Protein AF-A0AAV2BIF8-F1 (afdb_monomer_lite)

Sequence (355 aa):
MIRKLSYIFVFFLWTLSLVSGLTREIVTNMPCFTYQFRCNTGKCVKLNYRCDGDKDCGRSDVSDEEYCGRALYTLNRFERFQLVRNKAAAWIIGQTKLKSELRSWGYNPVRVAVALYTHNETYFYHGNSTGDTISSELQIHILSKLAHQPVYEIDVTELASFVNALSAVCIEPRQFYGVDLVAALRTRVDAKQEVHPLPLIALCNSKVPITPTDVQKLIEIFNSNSRALWTARKIEEAWIGEKRQVQYSLWLGTSKYLKTTINLNAPVNEKFYSIMKVAAQVDERFRFDVSMRDGKPYVYSISRVEDDPETGNLWYLYKLKDATTTELINLSPIDYMPANGDHLIYWFREVPSYI

Radius of gyration: 30.98 Å; chains: 1; bounding box: 95×59×94 Å

Secondary structure (DSSP, 8-state):
--S-SSSHHHHTTTSSSSSS---------PPPPTTEEE-TTS-EEEGGGSSSSS-TT-TT--TTTTTTTSTTTSS-HHHHHHHHHHHHHHHHHHHHHSS-SS----S-HHHHHHHHHHH-GGGGSTT-HHHHHHHHHHHHHHHHHHHHS-GGGS-HHHHHHHHHHHHHTT--GGGBTTB-HHHHHHHHHHH-SS--HHHHHHHHHTTPPPPHHHHHHHHHHHHHHSHHHHHHHHHHHH--S-EEEEEEEEEETTTT-EEEEEEEEEETT--HHHHHHHHHHH-GGG-EEEEEETTEEEEEEETTEE-BTTTTEEEEEEEESSSS-EEE--S-TTT--PPTT-EEEEEEEE--S--

Foldseek 3Di:
DDDPDDPPVVVVVVVVVVPPDPPPPPLPLDDEPPQWDQWPVRDTHGLVQACPPDQPVDPVTNPSNPPSPDVLPVDDPVRNVLVVLVVVLVVQLVVQVPDPDDSDSPDCLLVNLLSVLVSPLCCLDPPNPNLVRSLVNLLVVVVVVCVVDPLLVDDLLRLLSSLSSCVSNVHQCCPSVNHGSLVSNVVVLVVDQADDCSSVVSNVSNVHDQDPSNVVNVVVVCCVLCVLQVVLVVVLVVQPDQWFKEKEWEAEEPVSPDIDIDIGTHHQPDFQVVVLSSVCSNDVQSDFDFDADPNATDTQDGSNDGNDVVQQWGWWKWKDPDPPDIDTDPDGSRPHGDDHPIYMYTYTYHDDPPD

pLDDT: mean 80.44, std 15.31, range [39.5, 97.44]

Organism: NCBI:txid280406

InterPro domains:
  IPR002172 Low-density lipoprotein (LDL) receptor class A repeat [PF00057] (32-68)
  IPR002172 Low-density lipoprotein (LDL) receptor class A repeat [PS50068] (31-69)
  IPR002172 Low-density lipoprotein (LDL) receptor class A repeat [SM00192] (31-70)
  IPR002172 Low-density lipoprotein (LDL) receptor class A repeat [cd00112] (32-68)
  IPR036055 LDL receptor-like superfamily [G3DSA:4.10.400.10] (28-72)
  IPR036055 LDL receptor-like superfamily [SSF57424] (28-68)
  IPR051588 Eukaryotic Cobalamin Transport [PTHR10559] (243-350)

Structure (mmCIF, N/CA/C/O backbone):
data_AF-A0AAV2BIF8-F1
#
_entry.id   AF-A0AAV2BIF8-F1
#
loop_
_atom_site.group_PDB
_atom_site.id
_atom_site.type_symbol
_atom_site.label_atom_id
_atom_site.label_alt_id
_atom_site.label_comp_id
_atom_site.label_asym_id
_atom_site.label_entity_id
_atom_site.label_seq_id
_atom_site.pdbx_PDB_ins_code
_atom_site.Cartn_x
_atom_site.Cartn_y
_atom_site.Cartn_z
_atom_site.occupancy
_atom_site.B_iso_or_equiv
_atom_site.auth_seq_id
_atom_site.auth_comp_id
_atom_site.auth_asym_id
_atom_site.auth_atom_id
_atom_site.pdbx_PDB_model_num
ATOM 1 N N . MET A 1 1 ? 58.491 5.575 69.810 1.00 45.38 1 MET A N 1
ATOM 2 C CA . MET A 1 1 ? 58.598 5.248 68.366 1.00 45.38 1 MET A CA 1
ATOM 3 C C . MET A 1 1 ? 58.053 3.835 68.199 1.00 45.38 1 MET A C 1
ATOM 5 O O . MET A 1 1 ? 58.556 2.980 68.894 1.00 45.38 1 MET A O 1
ATOM 9 N N . ILE A 1 2 ? 57.006 3.465 67.461 1.00 44.97 2 ILE A N 1
ATOM 10 C CA . ILE A 1 2 ? 56.201 4.046 66.381 1.00 44.97 2 ILE A CA 1
ATOM 11 C C . ILE A 1 2 ? 54.759 3.572 66.655 1.00 44.97 2 ILE A C 1
ATOM 13 O O . ILE A 1 2 ? 54.457 2.393 66.530 1.00 44.97 2 ILE A O 1
ATOM 17 N N . ARG A 1 3 ? 53.871 4.464 67.103 1.00 45.81 3 ARG A N 1
ATOM 18 C CA . ARG A 1 3 ? 52.428 4.185 67.271 1.00 45.81 3 ARG A CA 1
ATOM 19 C C . ARG A 1 3 ? 51.619 5.481 67.123 1.00 45.81 3 ARG A C 1
ATOM 21 O O . ARG A 1 3 ? 50.799 5.805 67.964 1.00 45.81 3 ARG A O 1
ATOM 28 N N . LYS A 1 4 ? 51.913 6.276 66.086 1.00 48.84 4 LYS A N 1
ATOM 29 C CA . LYS A 1 4 ? 51.167 7.499 65.708 1.00 48.84 4 LYS A CA 1
ATOM 30 C C . LYS A 1 4 ? 51.377 7.845 64.224 1.00 48.84 4 LYS A C 1
ATOM 32 O O . LYS A 1 4 ? 51.879 8.913 63.910 1.00 48.84 4 LYS A O 1
ATOM 37 N N . LEU A 1 5 ? 51.058 6.928 63.306 1.00 50.56 5 LEU A N 1
ATOM 38 C CA . LEU A 1 5 ? 51.244 7.168 61.860 1.00 50.56 5 LEU A CA 1
ATOM 39 C C . LEU A 1 5 ? 50.158 6.542 60.968 1.00 50.56 5 LEU A C 1
ATOM 41 O O . LEU A 1 5 ? 50.411 6.234 59.815 1.00 50.56 5 LEU A O 1
ATOM 45 N N . SER A 1 6 ? 48.936 6.362 61.484 1.00 57.03 6 SER A N 1
ATOM 46 C CA . SER A 1 6 ? 47.843 5.756 60.696 1.00 57.03 6 SER A CA 1
ATOM 47 C C . SER A 1 6 ? 46.524 6.543 60.690 1.00 57.03 6 SER A C 1
ATOM 49 O O . SER A 1 6 ? 45.669 6.272 59.861 1.00 57.03 6 SER A O 1
ATOM 51 N N . TYR A 1 7 ? 46.374 7.589 61.512 1.00 52.22 7 TYR A N 1
ATOM 52 C CA . TYR A 1 7 ? 45.121 8.365 61.565 1.00 52.22 7 TYR A CA 1
ATOM 53 C C . TYR A 1 7 ? 45.167 9.733 60.865 1.00 52.22 7 TYR A C 1
ATOM 55 O O . TYR A 1 7 ? 44.120 10.306 60.593 1.00 52.22 7 TYR A O 1
ATOM 63 N N . ILE A 1 8 ? 46.351 10.246 60.507 1.00 53.72 8 ILE A N 1
ATOM 64 C CA . ILE A 1 8 ? 46.485 11.553 59.828 1.00 53.72 8 ILE A CA 1
ATOM 65 C C . ILE A 1 8 ? 46.372 11.415 58.297 1.00 53.72 8 ILE A C 1
ATOM 67 O O . ILE A 1 8 ? 45.939 12.345 57.625 1.00 53.72 8 ILE A O 1
ATOM 71 N N . PHE A 1 9 ? 46.663 10.236 57.737 1.00 49.62 9 PHE A N 1
ATOM 72 C CA . PHE A 1 9 ? 46.605 10.006 56.286 1.00 49.62 9 PHE A CA 1
ATOM 73 C C . PHE A 1 9 ? 45.189 9.691 55.768 1.00 49.62 9 PHE A C 1
ATOM 75 O O . PHE A 1 9 ? 44.880 9.957 54.612 1.00 49.62 9 PHE A O 1
ATOM 82 N N . VAL A 1 10 ? 44.296 9.189 56.630 1.00 54.69 10 VAL A N 1
ATOM 83 C CA . VAL A 1 10 ? 42.895 8.899 56.264 1.00 54.69 10 VAL A CA 1
ATOM 84 C C . VAL A 1 10 ? 42.019 10.159 56.334 1.00 54.69 10 VAL A C 1
ATOM 86 O O . VAL A 1 10 ? 41.075 10.296 55.564 1.00 54.69 10 VAL A O 1
ATOM 89 N N . PHE A 1 11 ? 42.368 11.136 57.178 1.00 51.47 11 PHE A N 1
ATOM 90 C CA . PHE A 1 11 ? 41.612 12.391 57.292 1.00 51.47 11 PHE A CA 1
ATOM 91 C C . PHE A 1 11 ? 41.918 13.400 56.169 1.00 51.47 11 PHE A C 1
ATOM 93 O O . PHE A 1 11 ? 41.067 14.220 55.837 1.00 51.47 11 PHE A O 1
ATOM 100 N N . PHE A 1 12 ? 43.096 13.319 55.539 1.00 48.25 12 PHE A N 1
ATOM 101 C CA . PHE A 1 12 ? 43.489 14.213 54.437 1.00 48.25 12 PHE A CA 1
ATOM 102 C C . PHE A 1 12 ? 42.937 13.793 53.062 1.00 48.25 12 PHE A C 1
ATOM 104 O O . PHE A 1 12 ? 42.906 14.603 52.140 1.00 48.25 12 PHE A O 1
ATOM 111 N N . LEU A 1 13 ? 42.456 12.552 52.925 1.00 50.84 13 LEU A N 1
ATOM 112 C CA . LEU A 1 13 ? 41.814 12.047 51.701 1.00 50.84 13 LEU A CA 1
ATOM 113 C C . LEU A 1 13 ? 40.279 12.136 51.731 1.00 50.84 13 LEU A C 1
ATOM 115 O O . LEU A 1 13 ? 39.643 11.927 50.704 1.00 50.84 13 LEU A O 1
ATOM 119 N N . TRP A 1 14 ? 39.678 12.502 52.869 1.00 46.56 14 TRP A N 1
ATOM 120 C CA . TRP A 1 14 ? 38.232 12.748 52.985 1.00 46.56 14 TRP A CA 1
ATOM 121 C C . TRP A 1 14 ? 37.844 14.235 52.948 1.00 46.56 14 TRP A C 1
ATOM 123 O O . TRP A 1 14 ? 36.673 14.556 52.772 1.00 46.56 14 TRP A O 1
ATOM 133 N N . THR A 1 15 ? 38.803 15.161 53.043 1.00 51.97 15 THR A N 1
ATOM 134 C CA . THR A 1 15 ? 38.544 16.612 52.952 1.00 51.97 15 THR A CA 1
ATOM 135 C C . THR A 1 15 ? 38.894 17.221 51.589 1.00 51.97 15 THR A C 1
ATOM 137 O O . THR A 1 15 ? 38.521 18.361 51.325 1.00 51.97 15 THR A O 1
ATOM 140 N N . LEU A 1 16 ? 39.523 16.459 50.681 1.00 50.44 16 LEU A N 1
ATOM 141 C CA . LEU A 1 16 ? 39.923 16.907 49.335 1.00 50.44 16 LEU A CA 1
ATOM 142 C C . LEU A 1 16 ? 39.070 16.334 48.181 1.00 50.44 16 LEU A C 1
ATOM 144 O O . LEU A 1 16 ? 39.505 16.301 47.035 1.00 50.44 16 LEU A O 1
ATOM 148 N N . SER A 1 17 ? 37.839 15.895 48.455 1.00 46.94 17 SER A N 1
ATOM 149 C CA . SER A 1 17 ? 36.802 15.672 47.421 1.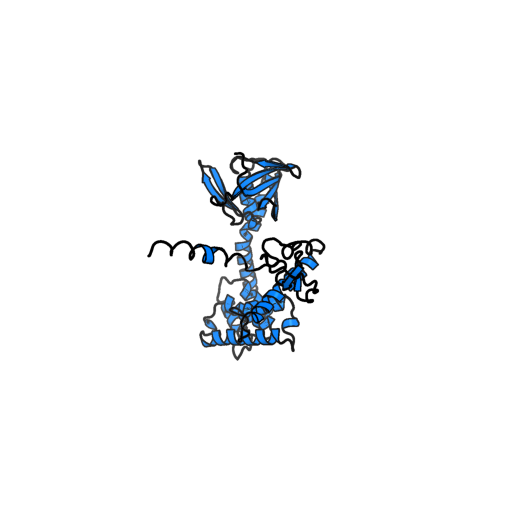00 46.94 17 SER A CA 1
ATOM 150 C C . SER A 1 17 ? 35.498 16.430 47.702 1.00 46.94 17 SER A C 1
ATOM 152 O O . SER A 1 17 ? 34.491 16.201 47.045 1.00 46.94 17 SER A O 1
ATOM 154 N N . LEU A 1 18 ? 35.528 17.382 48.642 1.00 48.84 18 LEU A N 1
ATOM 155 C CA . LEU A 1 18 ? 34.413 18.289 48.951 1.00 48.84 18 LEU A CA 1
ATOM 156 C C . LEU A 1 18 ? 34.582 19.693 48.342 1.00 48.84 18 LEU A C 1
ATOM 158 O O . LEU A 1 18 ? 33.801 20.594 48.632 1.00 48.84 18 LEU A O 1
ATOM 162 N N . VAL A 1 19 ? 35.565 19.879 47.454 1.00 54.47 19 VAL A N 1
ATOM 163 C CA . VAL A 1 19 ? 35.728 21.105 46.659 1.00 54.47 19 VAL A CA 1
ATOM 164 C C . VAL A 1 19 ? 35.966 20.737 45.195 1.00 54.47 19 VAL A C 1
ATOM 166 O O . VAL A 1 19 ? 37.031 20.957 44.630 1.00 54.47 19 VAL A O 1
ATOM 169 N N . SER A 1 20 ? 34.956 20.156 44.561 1.00 48.16 20 SER A N 1
ATOM 170 C CA . SER A 1 20 ? 34.868 20.109 43.105 1.00 48.16 20 SER A CA 1
ATOM 171 C C . SER A 1 20 ? 33.441 20.437 42.683 1.00 48.16 20 SER A C 1
ATOM 173 O O . SER A 1 20 ? 32.520 19.641 42.816 1.00 48.16 20 SER A O 1
ATOM 175 N N . GLY A 1 21 ? 33.274 21.648 42.152 1.00 41.06 21 GLY A N 1
ATOM 176 C CA . GLY A 1 21 ? 32.168 21.934 41.245 1.00 41.06 21 GLY A CA 1
ATOM 177 C C . GLY A 1 21 ? 30.982 22.702 41.818 1.00 41.06 21 GLY A C 1
ATOM 178 O O . GLY A 1 21 ? 29.846 22.358 41.518 1.00 41.06 21 GLY A O 1
ATOM 179 N N . LEU A 1 22 ? 31.211 23.833 42.493 1.00 39.50 22 LEU A N 1
ATOM 180 C CA . LEU A 1 22 ? 30.297 24.975 42.340 1.00 39.50 22 LEU A CA 1
ATOM 181 C C . LEU A 1 22 ? 30.468 25.526 40.913 1.00 39.50 22 LEU A C 1
ATOM 183 O O . LEU A 1 22 ? 31.038 26.592 40.697 1.00 39.50 22 LEU A O 1
ATOM 187 N N . THR A 1 23 ? 29.993 24.783 39.912 1.00 40.41 23 THR A N 1
ATOM 188 C CA . THR A 1 23 ? 29.606 25.418 38.654 1.00 40.41 23 THR A CA 1
ATOM 189 C C . THR A 1 23 ? 28.225 26.000 38.912 1.00 40.41 23 THR A C 1
ATOM 191 O O . THR A 1 23 ? 27.204 25.329 38.819 1.00 40.41 23 THR A O 1
ATOM 194 N N . ARG A 1 24 ? 28.190 27.270 39.331 1.00 41.03 24 ARG A N 1
ATOM 195 C CA . ARG A 1 24 ? 27.018 28.089 39.026 1.00 41.03 24 ARG A CA 1
ATOM 196 C C . ARG A 1 24 ? 26.888 28.030 37.510 1.00 41.03 24 ARG A C 1
ATOM 198 O O . ARG A 1 24 ? 27.781 28.520 36.819 1.00 41.03 24 ARG A O 1
ATOM 205 N N . GLU A 1 25 ? 25.823 27.414 37.010 1.00 44.91 25 GLU A N 1
ATOM 206 C CA . GLU A 1 25 ? 25.365 27.666 35.652 1.00 44.91 25 GLU A CA 1
ATOM 207 C C . GLU A 1 25 ? 25.216 29.180 35.529 1.00 44.91 25 GLU A C 1
ATOM 209 O O . GLU A 1 25 ? 24.324 29.803 36.109 1.00 44.91 25 GLU A O 1
ATOM 214 N N . ILE A 1 26 ? 26.161 29.801 34.828 1.00 47.34 26 ILE A N 1
ATOM 215 C CA . ILE A 1 26 ? 25.929 31.119 34.273 1.00 47.34 26 ILE A CA 1
ATOM 216 C C . ILE A 1 26 ? 24.813 30.870 33.266 1.00 47.34 26 ILE A C 1
ATOM 218 O O . ILE A 1 26 ? 25.068 30.348 32.184 1.00 47.34 26 ILE A O 1
ATOM 222 N N . VAL A 1 27 ? 23.574 31.190 33.646 1.00 50.34 27 VAL A N 1
ATOM 223 C CA . VAL A 1 27 ? 22.469 31.324 32.700 1.00 50.34 27 VAL A CA 1
ATOM 224 C C . VAL A 1 27 ? 22.839 32.508 31.818 1.00 50.34 27 VAL A C 1
ATOM 226 O O . VAL A 1 27 ? 22.499 33.661 32.085 1.00 50.34 27 VAL A O 1
ATOM 229 N N . THR A 1 28 ? 23.638 32.237 30.791 1.00 45.66 28 THR A N 1
ATOM 230 C CA . THR A 1 28 ? 23.845 33.162 29.698 1.00 45.66 28 THR A CA 1
ATOM 231 C C . THR A 1 28 ? 22.499 33.245 29.006 1.00 45.66 28 THR A C 1
ATOM 233 O O . THR A 1 28 ? 22.042 32.319 28.341 1.00 45.66 28 THR A O 1
ATOM 236 N N . ASN A 1 29 ? 21.812 34.364 29.206 1.00 52.75 29 ASN A N 1
ATOM 237 C CA . ASN A 1 29 ? 20.601 34.693 28.472 1.00 52.75 29 ASN A CA 1
ATOM 238 C C . ASN A 1 29 ? 20.983 35.082 27.030 1.00 52.75 29 ASN A C 1
ATOM 240 O O . ASN A 1 29 ? 20.717 36.191 26.576 1.00 52.75 29 ASN A O 1
ATOM 244 N N . MET A 1 30 ? 21.706 34.193 26.345 1.00 56.53 30 MET A N 1
ATOM 245 C CA . MET A 1 30 ? 22.038 34.323 24.940 1.00 56.53 30 MET A CA 1
ATOM 246 C C . MET A 1 30 ? 20.838 33.780 24.160 1.00 56.53 30 MET A C 1
ATOM 248 O O . MET A 1 30 ? 20.427 32.641 24.400 1.00 56.53 30 MET A O 1
ATOM 252 N N . PRO A 1 31 ? 20.217 34.580 23.281 1.00 71.56 31 PRO A N 1
ATOM 253 C CA . PRO A 1 31 ? 19.118 34.087 22.467 1.00 71.56 31 PRO A CA 1
ATOM 254 C C . PRO A 1 31 ? 19.620 32.916 21.614 1.00 71.56 31 PRO A C 1
ATOM 256 O O . PRO A 1 31 ? 20.688 33.006 21.007 1.00 71.56 31 PRO A O 1
ATOM 259 N N . CYS A 1 32 ? 18.870 31.811 21.595 1.00 81.94 32 CYS A N 1
ATOM 260 C CA . CYS A 1 32 ? 19.201 30.665 20.751 1.00 81.94 32 CYS A CA 1
ATOM 261 C C . CYS A 1 32 ? 19.290 31.097 19.282 1.00 81.94 32 CYS A C 1
ATOM 263 O O . CYS A 1 32 ? 18.580 32.007 18.843 1.00 81.94 32 CYS A O 1
ATOM 265 N N . PHE A 1 33 ? 20.147 30.431 18.506 1.00 77.62 33 PHE A N 1
ATOM 266 C CA . PHE A 1 33 ? 20.214 30.676 17.068 1.00 77.62 33 PHE A CA 1
ATOM 267 C C . PHE A 1 33 ? 18.891 30.297 16.384 1.00 77.62 33 PHE A C 1
ATOM 269 O O . PHE A 1 33 ? 18.135 29.467 16.880 1.00 77.62 33 PHE A O 1
ATOM 276 N N . THR A 1 34 ? 18.624 30.856 15.202 1.00 73.31 34 THR A N 1
ATOM 277 C CA . THR A 1 34 ? 17.370 30.640 14.449 1.00 73.31 34 THR A CA 1
ATOM 278 C C . THR A 1 34 ? 17.076 29.173 14.104 1.00 73.31 34 THR A C 1
ATOM 280 O O . THR A 1 34 ? 15.932 28.823 13.834 1.00 73.31 34 THR A O 1
ATOM 283 N N . TYR A 1 35 ? 18.092 28.308 14.126 1.00 76.44 35 TYR A N 1
ATOM 284 C CA . TYR A 1 35 ? 18.003 26.864 13.877 1.00 76.44 35 TYR A CA 1
ATOM 285 C C . TYR A 1 35 ? 18.018 26.017 15.166 1.00 76.44 35 TYR A C 1
ATOM 287 O O . TYR A 1 35 ? 18.242 24.803 15.121 1.00 76.44 35 TYR A O 1
ATOM 295 N N . GLN A 1 36 ? 17.803 26.643 16.322 1.00 81.75 36 GLN A N 1
ATOM 296 C CA . GLN A 1 36 ? 17.770 26.000 17.631 1.00 81.75 36 GLN A CA 1
ATOM 297 C C . GLN A 1 36 ? 16.447 26.290 18.346 1.00 81.75 36 GLN A C 1
ATOM 299 O O . GLN A 1 36 ? 15.863 27.361 18.200 1.00 81.75 36 GLN A O 1
ATOM 304 N N . PHE A 1 37 ? 15.977 25.324 19.129 1.00 82.31 37 PHE A N 1
ATOM 305 C CA . PHE A 1 37 ? 14.826 25.471 20.011 1.00 82.31 37 PHE A CA 1
ATOM 306 C C . PHE A 1 37 ? 15.301 25.790 21.430 1.00 82.31 37 PHE A C 1
ATOM 308 O O . PHE A 1 37 ? 16.259 25.186 21.912 1.00 82.31 37 PHE A O 1
ATOM 315 N N . ARG A 1 38 ? 14.641 26.747 22.091 1.00 87.12 38 ARG A N 1
ATOM 316 C CA . ARG A 1 38 ? 14.943 27.139 23.472 1.00 87.12 38 ARG A CA 1
ATOM 317 C C . ARG A 1 38 ? 14.033 26.386 24.432 1.00 87.12 38 ARG A C 1
ATOM 319 O O . ARG A 1 38 ? 12.835 26.648 24.458 1.00 87.12 38 ARG A O 1
ATOM 326 N N . CYS A 1 39 ? 14.626 25.519 25.238 1.00 87.06 39 CYS A N 1
ATOM 327 C CA . CYS A 1 39 ? 13.963 24.820 26.326 1.00 87.06 39 CYS A CA 1
ATOM 328 C C . CYS A 1 39 ? 13.504 25.799 27.422 1.00 87.06 39 CYS A C 1
ATOM 330 O O . CYS A 1 39 ? 14.040 26.908 27.548 1.00 87.06 39 CYS A O 1
ATOM 332 N N . ASN A 1 40 ? 12.559 25.383 28.265 1.00 85.38 40 ASN A N 1
ATOM 333 C CA . ASN A 1 40 ? 12.077 26.183 29.399 1.00 85.38 40 ASN A CA 1
ATOM 334 C C . ASN A 1 40 ? 13.182 26.465 30.431 1.00 85.38 40 ASN A C 1
ATOM 336 O O . ASN A 1 40 ? 13.225 27.539 31.029 1.00 85.38 40 ASN A O 1
ATOM 340 N N . THR A 1 41 ? 14.119 25.531 30.575 1.00 81.81 41 THR A N 1
ATOM 341 C CA . THR A 1 41 ? 15.366 25.669 31.347 1.00 81.81 41 THR A CA 1
ATOM 342 C C . THR A 1 41 ? 16.347 26.687 30.758 1.00 81.81 41 THR A C 1
ATOM 344 O O . THR A 1 41 ? 17.313 27.062 31.414 1.00 81.81 41 THR A O 1
ATOM 347 N N . GLY A 1 42 ? 16.119 27.160 29.528 1.00 81.94 42 GLY A N 1
ATOM 348 C CA . GLY A 1 42 ? 17.002 28.082 28.814 1.00 81.94 42 GLY A CA 1
ATOM 349 C C . GLY A 1 42 ? 18.076 27.397 27.965 1.00 81.94 42 GLY A C 1
ATOM 350 O O . GLY A 1 42 ? 18.771 28.087 27.220 1.00 81.94 42 GLY A O 1
ATOM 351 N N . LYS A 1 43 ? 18.185 26.061 28.015 1.00 85.31 43 LYS A N 1
ATOM 352 C CA . LYS A 1 43 ? 19.058 25.267 27.137 1.00 85.31 43 LYS A CA 1
ATOM 353 C C . LYS A 1 43 ? 18.611 25.397 25.674 1.00 85.31 43 LYS A C 1
ATOM 355 O O . LYS A 1 43 ? 17.420 25.355 25.386 1.00 85.31 43 LYS A O 1
ATOM 360 N N . CYS A 1 44 ? 19.554 25.525 24.741 1.00 87.00 44 CYS A N 1
ATOM 361 C CA . CYS A 1 44 ? 19.262 25.497 23.305 1.00 87.00 44 CYS A CA 1
ATOM 362 C C . CYS A 1 44 ? 19.548 24.099 22.737 1.00 87.00 44 CYS A C 1
ATOM 364 O O . CYS A 1 44 ? 20.675 23.610 22.831 1.00 87.00 44 CYS A O 1
ATOM 366 N N . VAL A 1 45 ? 18.551 23.472 22.119 1.00 84.94 45 VAL A N 1
ATOM 367 C CA . VAL A 1 45 ? 18.676 22.192 21.397 1.00 84.94 45 VAL A CA 1
ATOM 368 C C . VAL A 1 45 ? 18.510 22.423 19.894 1.00 84.94 45 VAL A C 1
ATOM 370 O O . VAL A 1 45 ? 18.081 23.496 19.470 1.00 84.94 45 VAL A O 1
ATOM 373 N N . LYS A 1 46 ? 18.894 21.467 19.040 1.00 79.75 46 LYS A N 1
ATOM 374 C CA . LYS A 1 46 ? 18.687 21.622 17.588 1.00 79.75 46 LYS A CA 1
ATOM 375 C C . LYS A 1 46 ? 17.190 21.638 17.290 1.00 79.75 46 LYS A C 1
ATOM 377 O O . LYS A 1 46 ? 16.443 20.894 17.905 1.00 79.75 46 LYS A O 1
ATOM 382 N N . LEU A 1 47 ? 16.751 22.422 16.305 1.00 75.25 47 LEU A N 1
ATOM 383 C CA . LEU A 1 47 ? 15.324 22.492 15.957 1.00 75.25 47 LEU A CA 1
ATOM 384 C C . LEU A 1 47 ? 14.731 21.129 15.539 1.00 75.25 47 LEU A C 1
ATOM 386 O O . LEU A 1 47 ? 13.538 20.909 15.710 1.00 75.25 47 LEU A O 1
ATOM 390 N N . ASN A 1 48 ? 15.560 20.221 15.013 1.00 72.50 48 ASN A N 1
ATOM 391 C CA . ASN A 1 48 ? 15.150 18.860 14.654 1.00 72.50 48 ASN A CA 1
ATOM 392 C C . ASN A 1 48 ? 14.955 17.933 15.866 1.00 72.50 48 ASN A C 1
ATOM 394 O O . ASN A 1 48 ? 14.361 16.883 15.679 1.00 72.50 48 ASN A O 1
ATOM 398 N N . TYR A 1 49 ? 15.436 18.321 17.052 1.00 79.81 49 TYR A N 1
ATOM 399 C CA . TYR A 1 49 ? 15.263 17.609 18.331 1.00 79.81 49 TYR A CA 1
ATOM 400 C C . TYR A 1 49 ? 14.006 18.069 19.070 1.00 79.81 49 TYR A C 1
ATOM 402 O O . TYR A 1 49 ? 13.944 18.111 20.288 1.00 79.81 49 TYR A O 1
ATOM 410 N N . ARG A 1 50 ? 13.045 18.602 18.322 1.00 80.06 50 ARG A N 1
ATOM 411 C CA . ARG A 1 50 ? 11.758 19.010 18.853 1.00 80.06 50 ARG A CA 1
ATOM 412 C C . ARG A 1 50 ? 10.733 18.067 18.259 1.00 80.06 50 ARG A C 1
ATOM 414 O O . ARG A 1 50 ? 10.552 18.085 17.035 1.00 80.06 50 ARG A O 1
ATOM 421 N N . CYS A 1 51 ? 10.022 17.332 19.102 1.00 74.81 51 CYS A N 1
ATOM 422 C CA . CYS A 1 51 ? 9.034 16.340 18.696 1.00 74.81 51 CYS A CA 1
ATOM 423 C C . CYS A 1 51 ? 9.634 15.147 17.948 1.00 74.81 51 CYS A C 1
ATOM 425 O O . CYS A 1 51 ? 9.016 14.661 16.990 1.00 74.81 51 CYS A O 1
ATOM 427 N N . ASP A 1 52 ? 10.836 14.719 18.325 1.00 71.00 52 ASP A N 1
ATOM 428 C CA . ASP A 1 52 ? 11.480 13.523 17.775 1.00 71.00 52 ASP A CA 1
ATOM 429 C C . ASP A 1 52 ? 11.356 12.299 18.696 1.00 71.00 52 ASP A C 1
ATOM 431 O O . ASP A 1 52 ? 11.680 11.186 18.276 1.00 71.00 52 ASP A O 1
ATOM 435 N N . GLY A 1 53 ? 10.753 12.478 19.875 1.00 64.56 53 GLY A N 1
ATOM 436 C CA . GLY A 1 53 ? 10.446 11.419 20.831 1.00 64.56 53 GLY A CA 1
ATOM 437 C C . GLY A 1 53 ? 11.491 11.247 21.932 1.00 64.56 53 GLY A C 1
ATOM 438 O O . GLY A 1 53 ? 11.238 10.470 22.857 1.00 64.56 53 GLY A O 1
ATOM 439 N N . ASP A 1 54 ? 12.609 11.977 21.871 1.00 71.50 54 ASP A N 1
ATOM 440 C CA . ASP A 1 54 ? 13.658 11.978 22.889 1.00 71.50 54 ASP A CA 1
ATOM 441 C C . ASP A 1 54 ? 13.596 13.256 23.749 1.00 71.50 54 ASP A C 1
ATOM 443 O O . ASP A 1 54 ? 13.107 14.301 23.341 1.00 71.50 54 ASP A O 1
ATOM 447 N N . LYS A 1 55 ? 14.039 13.167 25.012 1.00 80.44 55 LYS A N 1
ATOM 448 C CA . LYS A 1 55 ? 14.049 14.309 25.953 1.00 80.44 55 LYS A CA 1
ATOM 449 C C . LYS A 1 55 ? 15.388 15.040 25.899 1.00 80.44 55 LYS A C 1
ATOM 451 O O . LYS A 1 55 ? 16.203 14.943 26.827 1.00 80.44 55 LYS A O 1
ATOM 456 N N . ASP A 1 56 ? 15.619 15.772 24.825 1.00 83.69 56 ASP A N 1
ATOM 457 C CA . ASP A 1 56 ? 16.825 16.556 24.572 1.00 83.69 56 ASP A CA 1
ATOM 458 C C . ASP A 1 56 ? 16.950 17.799 25.460 1.00 83.69 56 ASP A C 1
ATOM 460 O O . ASP A 1 56 ? 18.069 18.209 25.813 1.00 83.69 56 ASP A O 1
ATOM 464 N N . CYS A 1 57 ? 15.830 18.380 25.893 1.00 83.06 57 CYS A N 1
ATOM 465 C CA . CYS A 1 57 ? 15.815 19.476 26.862 1.00 83.06 57 CYS A CA 1
ATOM 466 C C . CYS A 1 57 ? 16.295 19.041 28.258 1.00 83.06 57 CYS A C 1
ATOM 468 O O . CYS A 1 57 ? 16.803 19.868 29.019 1.00 83.06 57 CYS A O 1
ATOM 470 N N . GLY A 1 58 ? 16.290 17.7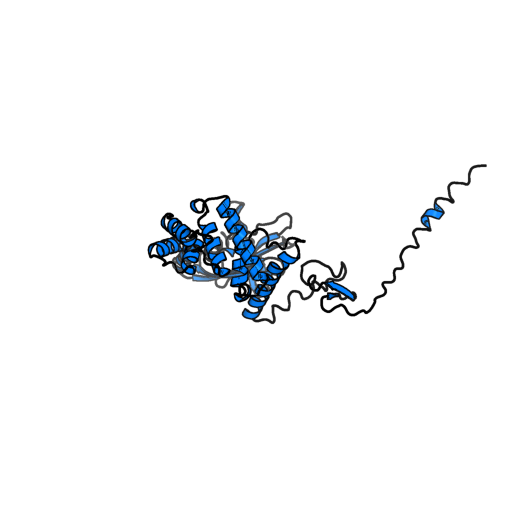37 28.549 1.00 81.00 58 GLY A N 1
ATOM 471 C CA . GLY A 1 58 ? 16.862 17.136 29.751 1.00 81.00 58 GLY A CA 1
ATOM 472 C C . GLY A 1 58 ? 15.840 16.350 30.572 1.00 81.00 58 GLY A C 1
ATOM 473 O O . GLY A 1 58 ? 14.657 16.284 30.266 1.00 81.00 58 GLY A O 1
ATOM 474 N N . ARG A 1 59 ? 16.284 15.723 31.669 1.00 70.25 59 ARG A N 1
ATOM 475 C CA . ARG A 1 59 ? 15.399 14.849 32.470 1.00 70.25 59 ARG A CA 1
ATOM 476 C C . ARG A 1 59 ? 14.248 15.593 33.157 1.00 70.25 59 ARG A C 1
ATOM 478 O O . ARG A 1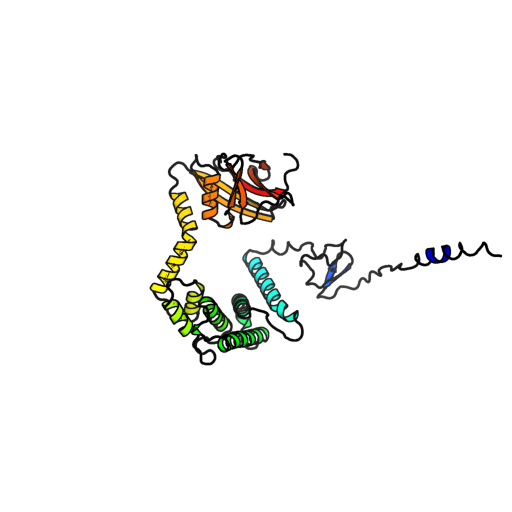 59 ? 13.213 14.984 33.410 1.00 70.25 59 ARG A O 1
ATOM 485 N N . SER A 1 60 ? 14.445 16.870 33.475 1.00 78.00 60 SER A N 1
ATOM 486 C CA . SER A 1 60 ? 13.490 17.729 34.184 1.00 78.00 60 SER A CA 1
ATOM 487 C C . SER A 1 60 ? 12.733 18.701 33.274 1.00 78.00 60 SER A C 1
ATOM 489 O O . SER A 1 60 ? 11.914 19.465 33.774 1.00 78.00 60 SER A O 1
ATOM 491 N N . ASP A 1 61 ? 13.014 18.702 31.969 1.00 81.75 61 ASP A N 1
ATOM 492 C CA . ASP A 1 61 ? 12.422 19.619 30.997 1.00 81.75 61 ASP A CA 1
ATOM 493 C C . ASP A 1 61 ? 12.061 18.844 29.730 1.00 81.75 61 ASP A C 1
ATOM 495 O O . ASP A 1 61 ? 12.938 18.313 29.059 1.00 81.75 61 ASP A O 1
ATOM 499 N N . VAL A 1 62 ? 10.762 18.764 29.446 1.00 79.31 62 VAL A N 1
ATOM 500 C CA . VAL A 1 62 ? 10.188 18.061 28.288 1.00 79.31 62 VAL A CA 1
ATOM 501 C C . VAL A 1 62 ? 9.609 19.041 27.265 1.00 79.31 62 VAL A C 1
ATOM 503 O O . VAL A 1 62 ? 8.747 18.675 26.476 1.00 79.31 62 VAL A O 1
ATOM 506 N N . SER A 1 63 ? 10.019 20.313 27.311 1.00 81.69 63 SER A N 1
ATOM 507 C CA . SER A 1 63 ? 9.463 21.382 26.467 1.00 81.69 63 SER A CA 1
ATOM 508 C C . SER A 1 63 ? 9.715 21.209 24.965 1.00 81.69 63 SER A C 1
ATOM 510 O O . SER A 1 63 ? 8.959 21.740 24.148 1.00 81.69 63 SER A O 1
ATOM 512 N N . ASP A 1 64 ? 10.751 20.461 24.600 1.00 78.88 64 ASP A N 1
ATOM 513 C CA . ASP A 1 64 ? 11.008 19.957 23.251 1.00 78.88 64 ASP A CA 1
ATOM 514 C C . ASP A 1 64 ? 9.945 18.961 22.776 1.00 78.88 64 ASP A C 1
ATOM 516 O O . ASP A 1 64 ? 9.541 19.011 21.614 1.00 78.88 64 ASP A O 1
ATOM 520 N N . GLU A 1 65 ? 9.422 18.146 23.690 1.00 82.19 65 GLU A N 1
ATOM 521 C CA . GLU A 1 65 ? 8.385 17.141 23.428 1.00 82.19 65 GLU A CA 1
ATOM 522 C C . GLU A 1 65 ? 6.960 17.627 23.763 1.00 82.19 65 GLU A C 1
ATOM 524 O O . GLU A 1 65 ? 5.951 16.970 23.479 1.00 82.19 65 GLU A O 1
ATOM 529 N N . GLU A 1 66 ? 6.832 18.829 24.324 1.00 73.75 66 GLU A N 1
ATOM 530 C CA . GLU A 1 66 ? 5.547 19.460 24.596 1.00 73.75 66 GLU A CA 1
ATOM 531 C C . GLU A 1 66 ? 4.969 20.165 23.359 1.00 73.75 66 GLU A C 1
ATOM 533 O O . GLU A 1 66 ? 5.645 20.777 22.526 1.00 73.75 66 GLU A O 1
ATOM 538 N N . TYR A 1 67 ? 3.639 20.119 23.245 1.00 65.19 67 TYR A N 1
ATOM 539 C CA . TYR A 1 67 ? 2.881 20.713 22.134 1.00 65.19 67 TYR A CA 1
ATOM 540 C C . TYR A 1 67 ? 3.225 20.153 20.743 1.00 65.19 67 TYR A C 1
ATOM 542 O O . TYR A 1 67 ? 2.867 20.749 19.722 1.00 65.19 67 TYR A O 1
ATOM 550 N N . CYS A 1 68 ? 3.797 18.949 20.692 1.00 68.38 68 CYS A N 1
ATOM 551 C CA . CYS A 1 68 ? 4.070 18.196 19.467 1.00 68.38 68 CYS A CA 1
ATOM 552 C C . CYS A 1 68 ? 2.817 17.735 18.705 1.00 68.38 68 CYS A C 1
ATOM 554 O O . CYS A 1 68 ? 2.894 17.269 17.569 1.00 68.38 68 CYS A O 1
ATOM 556 N N . GLY A 1 69 ? 1.637 17.963 19.291 1.00 59.72 69 GLY A N 1
ATOM 557 C CA . GLY A 1 69 ? 0.334 17.603 18.745 1.00 59.72 69 GLY A CA 1
ATOM 558 C C . GLY A 1 69 ? -0.711 18.720 18.755 1.00 59.72 69 GLY A C 1
ATOM 559 O O . GLY A 1 69 ? -1.872 18.414 18.979 1.00 59.72 69 GLY A O 1
ATOM 560 N N . ARG A 1 70 ? -0.377 20.001 18.522 1.00 49.91 70 ARG A N 1
ATOM 561 C CA . ARG A 1 70 ? -1.416 21.042 18.273 1.00 49.91 70 ARG A CA 1
ATOM 562 C C . ARG A 1 70 ? -1.424 21.651 16.874 1.00 49.91 70 ARG A C 1
ATOM 564 O O . ARG A 1 70 ? -2.475 22.105 16.438 1.00 49.91 70 ARG A O 1
ATOM 571 N N . ALA A 1 71 ? -0.328 21.575 16.123 1.00 50.25 71 ALA A N 1
ATOM 572 C CA . ALA A 1 71 ? -0.282 22.135 14.768 1.00 50.25 71 ALA A CA 1
ATOM 573 C C . ALA A 1 71 ? -1.119 21.350 13.737 1.00 50.25 71 ALA A C 1
ATOM 575 O O . ALA A 1 71 ? -1.414 21.873 12.675 1.00 50.25 71 ALA A O 1
ATOM 576 N N . LEU A 1 72 ? -1.522 20.107 14.023 1.00 48.34 72 LEU A N 1
ATOM 577 C CA . LEU A 1 72 ? -2.345 19.299 13.110 1.00 48.34 72 LEU A CA 1
ATOM 578 C C . LEU A 1 72 ? -3.860 19.502 13.312 1.00 48.34 72 LEU A C 1
ATOM 580 O O . LEU A 1 72 ? -4.647 19.142 12.438 1.00 48.34 72 LEU A O 1
ATOM 584 N N . TYR A 1 73 ? -4.298 20.063 14.441 1.00 47.06 73 TYR A N 1
ATOM 585 C CA . TYR A 1 73 ? -5.727 20.155 14.779 1.00 47.06 73 TYR A CA 1
ATOM 586 C C . TYR A 1 73 ? -6.392 21.464 14.336 1.00 47.06 73 TYR A C 1
ATOM 588 O O . TYR A 1 73 ? -7.612 21.496 14.217 1.00 47.06 73 TYR A O 1
ATOM 596 N N . THR A 1 74 ? -5.615 22.509 14.043 1.00 52.25 74 THR A N 1
ATOM 597 C CA . THR A 1 74 ? -6.104 23.750 13.411 1.00 52.25 74 THR A CA 1
ATOM 598 C C . THR A 1 74 ? -6.116 23.673 11.886 1.00 52.25 74 THR A C 1
ATOM 600 O O . THR A 1 74 ? -6.781 24.474 11.238 1.00 52.25 74 THR A O 1
ATOM 603 N N . LEU A 1 75 ? -5.389 22.707 11.321 1.00 54.09 75 LEU A N 1
ATOM 604 C CA . LEU A 1 75 ? -5.286 22.484 9.887 1.00 54.09 75 LEU A CA 1
ATOM 605 C C . LEU A 1 75 ? -6.461 21.647 9.386 1.00 54.09 75 LEU A C 1
ATOM 607 O O . LEU A 1 75 ? -6.848 20.637 9.991 1.00 54.09 75 LEU A O 1
ATOM 611 N N . ASN A 1 76 ? -6.998 22.027 8.233 1.00 69.12 76 ASN A N 1
ATOM 612 C CA . ASN A 1 76 ? -7.980 21.207 7.546 1.00 69.12 76 ASN A CA 1
ATOM 613 C C . ASN A 1 76 ? -7.338 19.887 7.061 1.00 69.12 76 ASN A C 1
ATOM 615 O O . ASN A 1 76 ? -6.118 19.694 7.068 1.00 69.12 76 ASN A O 1
ATOM 619 N N . ARG A 1 77 ? -8.172 18.923 6.646 1.00 63.94 77 ARG A N 1
ATOM 620 C CA . ARG A 1 77 ? -7.703 17.592 6.212 1.00 63.94 77 ARG A CA 1
ATOM 621 C C . ARG A 1 77 ? -6.642 17.676 5.103 1.00 63.94 77 ARG A C 1
ATOM 623 O O . ARG A 1 77 ? -5.707 16.879 5.124 1.00 63.94 77 ARG A O 1
ATOM 630 N N . PHE A 1 78 ? -6.790 18.608 4.164 1.00 71.69 78 PHE A N 1
ATOM 631 C CA . PHE A 1 78 ? -5.862 18.781 3.050 1.00 71.69 78 PHE A CA 1
ATOM 632 C C . PHE A 1 78 ? -4.505 19.310 3.531 1.00 71.69 78 PHE A C 1
ATOM 634 O O . PHE A 1 78 ? -3.469 18.732 3.213 1.00 71.69 78 PHE A O 1
ATOM 641 N N . GLU A 1 79 ? -4.501 20.340 4.372 1.00 70.00 79 GLU A N 1
ATOM 642 C CA . GLU A 1 79 ? -3.284 20.926 4.943 1.00 70.00 79 GLU A CA 1
ATOM 643 C C . GLU A 1 79 ? -2.507 19.928 5.808 1.00 70.00 79 GLU A C 1
ATOM 645 O O . GLU A 1 79 ? -1.285 19.820 5.692 1.00 70.00 79 GLU A O 1
ATOM 650 N N . ARG A 1 80 ? -3.210 19.127 6.621 1.00 67.69 80 ARG A N 1
ATOM 651 C CA . ARG A 1 80 ? -2.594 18.021 7.369 1.00 67.69 80 ARG A CA 1
ATOM 652 C C . ARG A 1 80 ? -1.899 17.025 6.446 1.00 67.69 80 ARG A C 1
ATOM 654 O O . ARG A 1 80 ? -0.778 16.608 6.726 1.00 67.69 80 ARG A O 1
ATOM 661 N N . PHE A 1 81 ? -2.571 16.631 5.367 1.00 75.19 81 PHE A N 1
ATOM 662 C CA . PHE A 1 81 ? -2.033 15.670 4.411 1.00 75.19 81 PHE A CA 1
ATOM 663 C C . PHE A 1 81 ? -0.770 16.206 3.731 1.00 75.19 81 PHE A C 1
ATOM 665 O O . PHE A 1 81 ? 0.234 15.497 3.661 1.00 75.19 81 PHE A O 1
ATOM 672 N N . GLN A 1 82 ? -0.776 17.474 3.309 1.00 79.81 82 GLN A N 1
ATOM 673 C CA . GLN A 1 82 ? 0.409 18.100 2.721 1.00 79.81 82 GLN A CA 1
ATOM 674 C C . GLN A 1 82 ? 1.558 18.221 3.723 1.00 79.81 82 GLN A C 1
ATOM 676 O O . GLN A 1 82 ? 2.695 17.914 3.377 1.00 79.81 82 GLN A O 1
ATOM 681 N N . LEU A 1 83 ? 1.283 18.586 4.978 1.00 77.56 83 LEU A N 1
ATOM 682 C CA . LEU A 1 83 ? 2.319 18.675 6.007 1.00 77.56 83 LEU A CA 1
ATOM 683 C C . LEU A 1 83 ? 3.015 17.327 6.235 1.00 77.56 83 LEU A C 1
ATOM 685 O O . LEU A 1 83 ? 4.242 17.269 6.298 1.00 77.56 83 LEU A O 1
ATOM 689 N N . VAL A 1 84 ? 2.242 16.243 6.335 1.00 80.06 84 VAL A N 1
ATOM 690 C CA . VAL A 1 84 ? 2.780 14.885 6.505 1.00 80.06 84 VAL A CA 1
ATOM 691 C C . VAL A 1 84 ? 3.610 14.479 5.285 1.00 80.06 84 VAL A C 1
ATOM 693 O O . VAL A 1 84 ? 4.718 13.972 5.453 1.00 80.06 84 VAL A O 1
ATOM 696 N N . ARG A 1 85 ? 3.131 14.761 4.064 1.00 84.81 85 ARG A N 1
ATOM 697 C CA . ARG A 1 85 ? 3.881 14.495 2.823 1.00 84.81 85 ARG A CA 1
ATOM 698 C C . ARG A 1 85 ? 5.202 15.259 2.766 1.00 84.81 85 ARG A C 1
ATOM 700 O O . ARG A 1 85 ? 6.232 14.649 2.500 1.00 84.81 85 ARG A O 1
ATOM 707 N N . ASN A 1 86 ? 5.186 16.553 3.084 1.00 87.31 86 ASN A N 1
ATOM 708 C CA . ASN A 1 86 ? 6.383 17.397 3.099 1.00 87.31 86 ASN A CA 1
ATOM 709 C C . ASN A 1 86 ? 7.405 16.899 4.129 1.00 87.31 86 ASN A C 1
ATOM 711 O O . ASN A 1 86 ? 8.595 16.809 3.830 1.00 87.31 86 ASN A O 1
ATOM 715 N N . LYS A 1 87 ? 6.949 16.531 5.337 1.00 86.25 87 LYS A N 1
ATOM 716 C CA . LYS A 1 87 ? 7.814 15.950 6.374 1.00 86.25 87 LYS A CA 1
ATOM 717 C C . LYS A 1 87 ? 8.426 14.623 5.926 1.00 86.25 87 LYS A C 1
ATOM 719 O O . LYS A 1 87 ? 9.621 14.421 6.116 1.00 86.25 87 LYS A O 1
ATOM 724 N N . ALA A 1 88 ? 7.637 13.747 5.304 1.00 86.62 88 ALA A N 1
ATOM 725 C CA . ALA A 1 88 ? 8.123 12.470 4.790 1.00 86.62 88 ALA A CA 1
ATOM 726 C C . ALA A 1 88 ? 9.183 12.661 3.693 1.00 86.62 88 ALA A C 1
ATOM 728 O O . ALA A 1 88 ? 10.233 12.026 3.738 1.00 86.62 88 ALA A O 1
ATOM 729 N N . ALA A 1 89 ? 8.962 13.578 2.749 1.00 89.06 89 ALA A N 1
ATOM 730 C CA . ALA A 1 89 ? 9.943 13.879 1.710 1.00 89.06 89 ALA A CA 1
ATOM 731 C C . ALA A 1 89 ? 11.232 14.487 2.277 1.00 89.06 89 ALA A C 1
ATOM 733 O O . ALA A 1 89 ? 12.328 14.064 1.910 1.00 89.06 89 ALA A O 1
ATOM 734 N N . ALA A 1 90 ? 11.114 15.424 3.222 1.00 86.31 90 ALA A N 1
ATOM 735 C CA . ALA A 1 90 ? 12.263 15.989 3.921 1.00 86.31 90 ALA A CA 1
ATOM 736 C C . ALA A 1 90 ? 13.054 14.914 4.682 1.00 86.31 90 ALA A C 1
ATOM 738 O O . ALA A 1 90 ? 14.283 14.933 4.656 1.00 86.31 90 ALA A O 1
ATOM 739 N N . TRP A 1 91 ? 12.364 13.953 5.304 1.00 84.50 91 TRP A N 1
ATOM 740 C CA . TRP A 1 91 ? 12.992 12.807 5.957 1.00 84.50 91 TRP A CA 1
ATOM 741 C C . TRP A 1 91 ? 13.761 11.933 4.957 1.00 84.50 91 TRP A C 1
ATOM 743 O O . TRP A 1 91 ? 14.934 11.656 5.202 1.00 84.50 91 TRP A O 1
ATOM 753 N N . ILE A 1 92 ? 13.161 11.578 3.808 1.00 85.06 92 ILE A N 1
ATOM 754 C CA . ILE A 1 92 ? 13.818 10.793 2.739 1.00 85.06 92 ILE A CA 1
ATOM 755 C C . ILE A 1 92 ? 15.085 11.505 2.249 1.00 85.06 92 ILE A C 1
ATOM 757 O O . ILE A 1 92 ? 16.152 10.899 2.183 1.00 85.06 92 ILE A O 1
ATOM 761 N N . ILE A 1 93 ? 14.994 12.806 1.956 1.00 84.00 93 ILE A N 1
ATOM 762 C CA . ILE A 1 93 ? 16.139 13.619 1.516 1.00 84.00 93 ILE A CA 1
ATOM 763 C C . ILE A 1 93 ? 17.199 13.708 2.620 1.00 84.00 93 ILE A C 1
ATOM 765 O O . ILE A 1 93 ? 18.394 13.627 2.342 1.00 84.00 93 ILE A O 1
ATOM 769 N N . GLY A 1 94 ? 16.781 13.837 3.880 1.00 78.31 94 GLY A N 1
ATOM 770 C CA . GLY A 1 94 ? 17.662 13.896 5.045 1.00 78.31 94 GLY A CA 1
ATOM 771 C C . GLY A 1 94 ? 18.539 12.654 5.222 1.00 78.31 94 GLY A C 1
ATOM 772 O O . GLY A 1 94 ? 19.683 12.792 5.654 1.00 78.31 94 GLY A O 1
ATOM 773 N N . GLN A 1 95 ? 18.066 11.470 4.813 1.00 74.75 95 GLN A N 1
ATOM 774 C CA . GLN A 1 95 ? 18.838 10.222 4.899 1.00 74.75 95 GLN A CA 1
ATOM 775 C C . GLN A 1 95 ? 20.165 10.277 4.121 1.00 74.75 95 GLN A C 1
ATOM 777 O O . GLN A 1 95 ? 21.143 9.655 4.529 1.00 74.75 95 GLN A O 1
ATOM 782 N N . THR A 1 96 ? 20.239 11.064 3.043 1.00 68.31 96 THR A N 1
ATOM 783 C CA . THR A 1 96 ? 21.462 11.217 2.229 1.00 68.31 96 THR A CA 1
ATOM 784 C C . THR A 1 96 ? 22.554 12.032 2.904 1.00 68.31 96 THR A C 1
ATOM 786 O O . THR A 1 96 ? 23.735 11.813 2.654 1.00 68.31 96 THR A O 1
ATOM 789 N N . LYS A 1 97 ? 22.167 12.982 3.762 1.00 61.31 97 LYS A N 1
ATOM 790 C CA . LYS A 1 97 ? 23.090 13.898 4.445 1.00 61.31 97 LYS A CA 1
ATOM 791 C C . LYS A 1 97 ? 23.723 13.266 5.687 1.00 61.31 97 LYS A C 1
ATOM 793 O O . LYS A 1 97 ? 24.695 13.804 6.203 1.00 61.31 97 LYS A O 1
ATOM 798 N N . LEU A 1 98 ? 23.162 12.153 6.166 1.00 57.69 98 LEU A N 1
ATOM 799 C CA . LEU A 1 98 ? 23.580 11.454 7.384 1.00 57.69 98 LEU A CA 1
ATOM 800 C C . LEU A 1 98 ? 24.642 10.368 7.132 1.00 57.69 98 LEU A C 1
ATOM 802 O O . LEU A 1 98 ? 25.294 9.939 8.080 1.00 57.69 98 LEU A O 1
ATOM 806 N N . LYS A 1 99 ? 24.852 9.939 5.879 1.00 57.56 99 LYS A N 1
ATOM 807 C CA . LYS A 1 99 ? 25.896 8.973 5.498 1.00 57.56 99 LYS A CA 1
ATOM 808 C C . LYS A 1 99 ? 27.094 9.726 4.907 1.00 57.56 99 LYS A C 1
ATOM 810 O O . LYS A 1 99 ? 26.980 10.339 3.851 1.00 57.56 99 LYS A O 1
ATOM 815 N N . SER A 1 100 ? 28.214 9.751 5.628 1.00 50.19 100 SER A N 1
ATOM 816 C CA . SER A 1 100 ? 29.421 10.511 5.276 1.00 50.19 100 SER A CA 1
ATOM 817 C C . SER A 1 100 ? 30.090 10.054 3.969 1.00 50.19 100 SER A C 1
ATOM 819 O O . SER A 1 100 ? 30.052 8.878 3.619 1.00 50.19 100 SER A O 1
ATOM 821 N N . GLU A 1 101 ? 30.745 11.017 3.309 1.00 53.81 101 GLU A N 1
ATOM 822 C CA . GLU A 1 101 ? 31.611 10.983 2.106 1.00 53.81 101 GLU A CA 1
ATOM 823 C C . GLU A 1 101 ? 31.047 10.388 0.802 1.00 53.81 101 GLU A C 1
ATOM 825 O O . GLU A 1 101 ? 31.167 11.040 -0.235 1.00 53.81 101 GLU A O 1
ATOM 830 N N . LEU A 1 102 ? 30.341 9.254 0.820 1.00 55.19 102 LEU A N 1
ATOM 831 C CA . LEU A 1 102 ? 29.549 8.788 -0.324 1.00 55.19 102 LEU A CA 1
ATOM 832 C C . LEU A 1 102 ? 28.071 9.099 -0.079 1.00 55.19 102 LEU A C 1
ATOM 834 O O . LEU A 1 102 ? 27.376 8.366 0.625 1.00 55.19 102 LEU A O 1
ATOM 838 N N . ARG A 1 103 ? 27.587 10.192 -0.681 1.00 58.03 103 ARG A N 1
ATOM 839 C CA . ARG A 1 103 ? 26.164 10.572 -0.730 1.00 58.03 103 ARG A CA 1
ATOM 840 C C . ARG A 1 103 ? 25.359 9.501 -1.477 1.00 58.03 103 ARG A C 1
ATOM 842 O O . ARG A 1 103 ? 25.077 9.687 -2.648 1.00 58.03 103 ARG A O 1
ATOM 849 N N . SER A 1 104 ? 25.033 8.393 -0.817 1.00 63.69 104 SER A N 1
ATOM 850 C CA . SER A 1 104 ? 24.239 7.299 -1.384 1.00 63.69 104 SER A CA 1
ATOM 851 C C . SER A 1 104 ? 22.808 7.335 -0.851 1.00 63.69 104 SER A C 1
ATOM 853 O O . SER A 1 104 ? 22.597 7.406 0.365 1.00 63.69 104 SER A O 1
ATOM 855 N N . TRP A 1 105 ? 21.818 7.203 -1.738 1.00 64.06 105 TRP A N 1
ATOM 856 C CA . TRP A 1 105 ? 20.391 7.107 -1.391 1.00 64.06 105 TRP A CA 1
ATOM 857 C C . TRP A 1 105 ? 19.998 5.765 -0.739 1.00 64.06 105 TRP A C 1
ATOM 859 O O . TRP A 1 105 ? 18.823 5.518 -0.458 1.00 64.06 105 TRP A O 1
ATOM 869 N N . GLY A 1 106 ? 20.973 4.909 -0.409 1.00 63.03 106 GLY A N 1
ATOM 870 C CA . GLY A 1 106 ? 20.768 3.657 0.316 1.00 63.03 106 GLY A CA 1
ATOM 871 C C . GLY A 1 106 ? 20.233 2.514 -0.553 1.00 63.03 106 GLY A C 1
ATOM 872 O O . GLY A 1 106 ? 20.338 2.528 -1.773 1.00 63.03 106 GLY A O 1
ATOM 873 N N . TYR A 1 107 ? 19.674 1.484 0.091 1.00 59.06 107 TYR A N 1
ATOM 874 C CA . TYR A 1 107 ? 19.424 0.165 -0.515 1.00 59.06 107 TYR A CA 1
ATOM 875 C C . TYR A 1 107 ? 18.290 0.097 -1.557 1.00 59.06 107 TYR A C 1
ATOM 877 O O . TYR A 1 107 ? 18.021 -0.989 -2.069 1.00 59.06 107 TYR A O 1
ATOM 885 N N . ASN A 1 108 ? 17.586 1.193 -1.873 1.00 81.38 108 ASN A N 1
ATOM 886 C CA . ASN A 1 108 ? 16.488 1.129 -2.845 1.00 81.38 108 ASN A CA 1
ATOM 887 C C . ASN A 1 108 ? 16.211 2.465 -3.577 1.00 81.38 108 ASN A C 1
ATOM 889 O O . ASN A 1 108 ? 15.195 3.117 -3.305 1.00 81.38 108 ASN A O 1
ATOM 893 N N . PRO A 1 109 ? 17.072 2.868 -4.533 1.00 88.50 109 PRO A N 1
ATOM 894 C CA . PRO A 1 109 ? 16.861 4.078 -5.337 1.00 88.50 109 PRO A CA 1
ATOM 895 C C . PRO A 1 109 ? 15.561 4.026 -6.159 1.00 88.50 109 PRO A C 1
ATOM 897 O O . PRO A 1 109 ? 14.950 5.061 -6.409 1.00 88.50 109 PRO A O 1
ATOM 900 N N . VAL A 1 110 ? 15.080 2.825 -6.504 1.00 92.00 110 VAL A N 1
ATOM 901 C CA . VAL A 1 110 ? 13.822 2.592 -7.238 1.00 92.00 110 VAL A CA 1
ATOM 902 C C . VAL A 1 110 ? 12.623 3.152 -6.468 1.00 92.00 110 VAL A C 1
ATOM 904 O O . VAL A 1 110 ? 11.822 3.911 -7.011 1.00 92.00 110 VAL A O 1
ATOM 907 N N . ARG A 1 111 ? 12.503 2.821 -5.176 1.00 91.12 111 ARG A N 1
ATOM 908 C CA . ARG A 1 111 ? 11.406 3.314 -4.326 1.00 91.12 111 ARG A CA 1
ATOM 909 C C . ARG A 1 111 ? 11.538 4.799 -4.019 1.00 91.12 111 ARG A C 1
ATOM 911 O O . ARG A 1 111 ? 10.528 5.496 -4.001 1.00 91.12 111 ARG A O 1
ATOM 918 N N . VAL A 1 112 ? 12.761 5.275 -3.787 1.00 91.00 112 VAL A N 1
ATOM 919 C CA . VAL A 1 112 ? 13.036 6.693 -3.508 1.00 91.00 112 VAL A CA 1
ATOM 920 C C . VAL A 1 112 ? 12.620 7.568 -4.689 1.00 91.00 112 VAL A C 1
ATOM 922 O O . VAL A 1 112 ? 11.920 8.559 -4.484 1.00 91.00 112 VAL A O 1
ATOM 925 N N . ALA A 1 113 ? 12.979 7.169 -5.912 1.00 93.44 113 ALA A N 1
ATOM 926 C CA . ALA A 1 113 ? 12.613 7.873 -7.135 1.00 93.44 113 ALA A CA 1
ATOM 927 C C . ALA A 1 113 ? 11.094 8.064 -7.258 1.00 93.44 113 ALA A C 1
ATOM 929 O O . ALA A 1 113 ? 10.604 9.190 -7.348 1.00 93.44 113 ALA A O 1
ATOM 930 N N . VAL A 1 114 ? 10.334 6.969 -7.163 1.00 94.56 114 VAL A N 1
ATOM 931 C CA . VAL A 1 114 ? 8.867 7.009 -7.262 1.00 94.56 114 VAL A CA 1
ATOM 932 C C . VAL A 1 114 ? 8.247 7.793 -6.099 1.00 94.56 114 VAL A C 1
ATOM 934 O O . VAL A 1 114 ? 7.320 8.575 -6.307 1.00 94.56 114 VAL A O 1
ATOM 937 N N . ALA A 1 115 ? 8.752 7.638 -4.872 1.00 92.94 115 ALA A N 1
ATOM 938 C CA . ALA A 1 115 ? 8.234 8.354 -3.705 1.00 92.94 115 ALA A CA 1
ATOM 939 C C . ALA A 1 115 ? 8.421 9.876 -3.817 1.00 92.94 115 ALA A C 1
ATOM 941 O O . ALA A 1 115 ? 7.509 10.635 -3.494 1.00 92.94 115 ALA A O 1
ATOM 942 N N . LEU A 1 116 ? 9.577 10.336 -4.301 1.00 93.00 116 LEU A N 1
ATOM 943 C CA . LEU A 1 116 ? 9.832 11.765 -4.482 1.00 93.00 116 LEU A CA 1
ATOM 944 C C . LEU A 1 116 ? 9.071 12.336 -5.679 1.00 93.00 116 LEU A C 1
ATOM 946 O O . LEU A 1 116 ? 8.505 13.417 -5.553 1.00 93.00 116 LEU A O 1
ATOM 950 N N . TYR A 1 117 ? 8.951 11.589 -6.780 1.00 94.56 117 TYR A N 1
ATOM 951 C CA . TYR A 1 117 ? 8.147 12.008 -7.932 1.00 94.56 117 TYR A CA 1
ATOM 952 C C . TYR A 1 117 ? 6.670 12.155 -7.549 1.00 94.56 117 TYR A C 1
ATOM 954 O O . TYR A 1 117 ? 6.049 13.186 -7.791 1.00 94.56 117 TYR A O 1
ATOM 962 N N . THR A 1 118 ? 6.118 11.154 -6.855 1.00 93.00 118 THR A N 1
ATOM 963 C CA . THR A 1 118 ? 4.733 11.200 -6.358 1.00 93.00 118 THR A CA 1
ATOM 964 C C . THR A 1 118 ? 4.525 12.253 -5.276 1.00 93.00 118 THR A C 1
ATOM 966 O O . THR A 1 118 ? 3.385 12.655 -5.041 1.00 93.00 118 THR A O 1
ATOM 969 N N . HIS A 1 119 ? 5.584 12.712 -4.601 1.00 92.81 119 HIS A N 1
ATOM 970 C CA . HIS A 1 119 ? 5.516 13.874 -3.726 1.00 92.81 119 HIS A CA 1
ATOM 971 C C . HIS A 1 119 ? 5.426 15.174 -4.538 1.00 92.81 119 HIS A C 1
ATOM 973 O O . HIS A 1 119 ? 4.478 15.944 -4.344 1.00 92.81 119 HIS A O 1
ATOM 979 N N . ASN A 1 120 ? 6.397 15.389 -5.425 1.00 91.38 120 ASN A N 1
ATOM 980 C CA . ASN A 1 120 ? 6.518 16.560 -6.276 1.00 91.38 120 ASN A CA 1
ATOM 981 C C . ASN A 1 120 ? 7.352 16.227 -7.529 1.00 91.38 120 ASN A C 1
ATOM 983 O O . ASN A 1 120 ? 8.550 15.972 -7.445 1.00 91.38 120 ASN A O 1
ATOM 987 N N . GLU A 1 121 ? 6.745 16.286 -8.709 1.00 89.62 121 GLU A N 1
ATOM 988 C CA . GLU A 1 121 ? 7.426 15.984 -9.975 1.00 89.62 121 GLU A CA 1
ATOM 989 C C . GLU A 1 121 ? 8.633 16.897 -10.258 1.00 89.62 121 GLU A C 1
ATOM 991 O O . GLU A 1 121 ? 9.579 16.478 -10.926 1.00 89.62 121 GLU A O 1
ATOM 996 N N . THR A 1 122 ? 8.670 18.108 -9.680 1.00 90.75 122 THR A N 1
ATOM 997 C CA . THR A 1 122 ? 9.764 19.064 -9.913 1.00 90.75 122 THR A CA 1
ATOM 998 C C . THR A 1 122 ? 11.113 18.608 -9.348 1.00 90.75 122 THR A C 1
ATOM 1000 O O . THR A 1 122 ? 12.140 19.215 -9.661 1.00 90.75 122 THR A O 1
ATOM 1003 N N . TYR A 1 123 ? 11.154 17.533 -8.547 1.00 90.50 123 TYR A N 1
ATOM 1004 C CA . TYR A 1 123 ? 12.418 16.919 -8.128 1.00 90.50 123 TYR A CA 1
ATOM 1005 C C . TYR A 1 123 ? 13.262 16.440 -9.306 1.00 90.50 123 TYR A C 1
ATOM 1007 O O . TYR A 1 123 ? 14.482 16.486 -9.202 1.00 90.50 123 TYR A O 1
ATOM 1015 N N . PHE A 1 124 ? 12.629 16.026 -10.405 1.00 93.06 124 PHE A N 1
ATOM 1016 C CA . PHE A 1 124 ? 13.299 15.450 -11.575 1.00 93.06 124 PHE A CA 1
ATOM 1017 C C . PHE A 1 124 ? 13.279 16.383 -12.793 1.00 93.06 124 PHE A C 1
ATOM 1019 O O . PHE A 1 124 ? 13.532 15.954 -13.916 1.00 93.06 124 PHE A O 1
ATOM 1026 N N . TYR A 1 125 ? 12.991 17.671 -12.582 1.00 89.50 125 TYR A N 1
ATOM 1027 C CA . TYR A 1 125 ? 13.201 18.700 -13.600 1.00 89.50 125 TYR A CA 1
ATOM 1028 C C . TYR A 1 125 ? 14.680 19.078 -13.687 1.00 89.50 125 TYR A C 1
ATOM 1030 O O . TYR A 1 125 ? 15.420 19.015 -12.702 1.00 89.50 125 TYR A O 1
ATOM 1038 N N . HIS A 1 126 ? 15.106 19.490 -14.881 1.00 83.50 126 HIS A N 1
ATOM 1039 C CA . HIS A 1 126 ? 16.494 19.851 -15.148 1.00 83.50 126 HIS A CA 1
ATOM 1040 C C . HIS A 1 126 ? 17.016 20.913 -14.171 1.00 83.50 126 HIS A C 1
ATOM 1042 O O . HIS A 1 126 ? 16.360 21.926 -13.922 1.00 83.50 126 HIS A O 1
ATOM 1048 N N . GLY A 1 127 ? 18.224 20.687 -13.648 1.00 82.00 127 GLY A N 1
ATOM 1049 C CA . GLY A 1 127 ? 18.902 21.599 -12.723 1.00 82.00 127 GLY A CA 1
ATOM 1050 C C . GLY A 1 127 ? 18.672 21.292 -11.241 1.00 82.00 127 GLY A C 1
ATOM 1051 O O . GLY A 1 127 ? 19.228 21.987 -10.387 1.00 82.00 127 GLY A O 1
ATOM 1052 N N . ASN A 1 128 ? 17.897 20.254 -10.908 1.00 87.81 128 ASN A N 1
ATOM 1053 C CA . ASN A 1 128 ? 17.759 19.786 -9.534 1.00 87.81 128 ASN A CA 1
ATOM 1054 C C . ASN A 1 128 ? 18.807 18.715 -9.200 1.00 87.81 128 ASN A C 1
ATOM 1056 O O . ASN A 1 128 ? 18.617 17.527 -9.455 1.00 87.81 128 ASN A O 1
ATOM 1060 N N . SER A 1 129 ? 19.875 19.127 -8.515 1.00 85.75 129 SER A N 1
ATOM 1061 C CA . SER A 1 129 ? 20.985 18.242 -8.128 1.00 85.75 129 SER A CA 1
ATOM 1062 C C . SER A 1 129 ? 20.564 17.016 -7.309 1.00 85.75 129 SER A C 1
ATOM 1064 O O . SER A 1 129 ? 21.222 15.975 -7.363 1.00 85.75 129 SER A O 1
ATOM 1066 N N . THR A 1 130 ? 19.465 17.117 -6.553 1.00 85.88 130 THR A N 1
ATOM 1067 C CA . THR A 1 130 ? 18.923 15.996 -5.772 1.00 85.88 130 THR A CA 1
ATOM 1068 C C . THR A 1 130 ? 18.356 14.936 -6.713 1.00 85.88 130 THR A C 1
ATOM 1070 O O . THR A 1 130 ? 18.725 13.768 -6.601 1.00 85.88 130 THR A O 1
ATOM 1073 N N . GLY A 1 131 ? 17.519 15.355 -7.667 1.00 89.19 131 GLY A N 1
ATOM 1074 C CA . GLY A 1 131 ? 16.964 14.484 -8.700 1.00 89.19 131 GLY A CA 1
ATOM 1075 C C . GLY A 1 131 ? 18.046 13.866 -9.572 1.00 89.19 131 GLY A C 1
ATOM 1076 O O . GLY A 1 131 ? 18.058 12.653 -9.735 1.00 89.19 131 GLY A O 1
ATOM 1077 N N . ASP A 1 132 ? 19.009 14.665 -10.035 1.00 89.50 132 ASP A N 1
ATOM 1078 C CA . ASP A 1 132 ? 20.113 14.198 -10.886 1.00 89.50 132 ASP A CA 1
ATOM 1079 C C . ASP A 1 132 ? 20.940 13.087 -10.211 1.00 89.50 132 ASP A C 1
ATOM 1081 O O . ASP A 1 132 ? 21.317 12.095 -10.845 1.00 89.50 132 ASP A O 1
ATOM 1085 N N . THR A 1 133 ? 21.178 13.216 -8.900 1.00 88.12 133 THR A N 1
ATOM 1086 C CA . THR A 1 133 ? 21.884 12.194 -8.110 1.00 88.12 133 THR A CA 1
ATOM 1087 C C . THR A 1 133 ? 21.067 10.902 -8.024 1.00 88.12 133 THR A C 1
ATOM 1089 O O . THR A 1 133 ? 21.602 9.822 -8.271 1.00 88.12 133 THR A O 1
ATOM 1092 N N . ILE A 1 134 ? 19.765 11.002 -7.730 1.00 89.56 134 ILE A N 1
ATOM 1093 C CA . ILE A 1 134 ? 18.860 9.841 -7.657 1.00 89.56 134 ILE A CA 1
ATOM 1094 C C . ILE A 1 134 ? 18.784 9.134 -9.011 1.00 89.56 134 ILE A C 1
ATOM 1096 O O . ILE A 1 134 ? 18.910 7.913 -9.073 1.00 89.56 134 ILE A O 1
ATOM 1100 N N . SER A 1 135 ? 18.606 9.892 -10.094 1.00 92.50 135 SER A N 1
ATOM 1101 C CA . SER A 1 135 ? 18.535 9.370 -11.459 1.00 92.50 135 SER A CA 1
ATOM 1102 C C . SER A 1 135 ? 19.813 8.632 -11.850 1.00 92.50 135 SER A C 1
ATOM 1104 O O . SER A 1 135 ? 19.754 7.589 -12.500 1.00 92.50 135 SER A O 1
ATOM 1106 N N . SER A 1 136 ? 20.976 9.141 -11.441 1.00 90.88 136 SER A N 1
ATOM 1107 C CA . SER A 1 136 ? 22.269 8.500 -11.703 1.00 90.88 136 SER A CA 1
ATOM 1108 C C . SER A 1 136 ? 22.432 7.203 -10.904 1.00 90.88 136 SER A C 1
ATOM 1110 O O . SER A 1 136 ? 22.786 6.167 -11.468 1.00 90.88 136 SER A O 1
ATOM 1112 N N . GLU A 1 137 ? 22.109 7.216 -9.608 1.00 90.25 137 GLU A N 1
ATOM 1113 C CA . GLU A 1 137 ? 22.161 6.014 -8.767 1.00 90.25 137 GLU A CA 1
ATOM 1114 C C . GLU A 1 137 ? 21.176 4.935 -9.216 1.00 90.25 137 GLU A C 1
ATOM 1116 O O . GLU A 1 137 ? 21.518 3.752 -9.224 1.00 90.25 137 GLU A O 1
ATOM 1121 N N . LEU A 1 138 ? 19.970 5.328 -9.628 1.00 93.50 138 LEU A N 1
ATOM 1122 C CA . LEU A 1 138 ? 18.969 4.418 -10.171 1.00 93.50 138 LEU A CA 1
ATOM 1123 C C . LEU A 1 138 ? 19.488 3.707 -11.424 1.00 93.50 138 LEU A C 1
ATOM 1125 O O . LEU A 1 138 ? 19.376 2.485 -11.525 1.00 93.50 138 LEU A O 1
ATOM 1129 N N . GLN A 1 139 ? 20.084 4.453 -12.357 1.00 94.12 139 GLN A N 1
ATOM 1130 C CA . GLN A 1 139 ? 20.667 3.883 -13.572 1.00 94.12 139 GLN A CA 1
ATOM 1131 C C . GLN A 1 139 ? 21.785 2.893 -13.245 1.00 94.12 139 GLN A C 1
ATOM 1133 O O . GLN A 1 139 ? 21.769 1.778 -13.760 1.00 94.12 139 GLN A O 1
ATOM 1138 N N . ILE A 1 140 ? 22.705 3.252 -12.343 1.00 92.00 140 ILE A N 1
ATOM 1139 C CA . ILE A 1 140 ? 23.794 2.364 -11.903 1.00 92.00 140 ILE A CA 1
ATOM 1140 C C . ILE A 1 140 ? 23.236 1.101 -11.241 1.00 92.00 140 ILE A C 1
ATOM 1142 O O . ILE A 1 140 ? 23.716 0.001 -11.511 1.00 92.00 140 ILE A O 1
ATOM 1146 N N . HIS A 1 141 ? 22.213 1.238 -10.398 1.00 91.62 141 HIS A N 1
ATOM 1147 C CA . HIS A 1 141 ? 21.575 0.109 -9.730 1.00 91.62 141 HIS A CA 1
ATOM 1148 C C . HIS A 1 141 ? 20.975 -0.881 -10.737 1.00 91.62 141 HIS A C 1
ATOM 1150 O O . HIS A 1 141 ? 21.243 -2.081 -10.654 1.00 91.62 141 HIS A O 1
ATOM 1156 N N . ILE A 1 142 ? 20.216 -0.380 -11.717 1.00 93.88 142 ILE A N 1
ATOM 1157 C CA . ILE A 1 142 ? 19.604 -1.217 -12.755 1.00 93.88 142 ILE A CA 1
ATOM 1158 C C . ILE A 1 142 ? 20.688 -1.830 -13.647 1.00 93.88 142 ILE A C 1
ATOM 1160 O O . ILE A 1 142 ? 20.669 -3.034 -13.874 1.00 93.88 142 ILE A O 1
ATOM 1164 N N . LEU A 1 143 ? 21.672 -1.050 -14.102 1.00 94.06 143 LEU A N 1
ATOM 1165 C CA . LEU A 1 143 ? 22.784 -1.554 -14.916 1.00 94.06 143 LEU A CA 1
ATOM 1166 C C . LEU A 1 143 ? 23.576 -2.649 -14.203 1.00 94.06 143 LEU A C 1
ATOM 1168 O O . LEU A 1 143 ? 23.881 -3.673 -14.806 1.00 94.06 143 LEU A O 1
ATOM 1172 N N . SER A 1 144 ? 23.867 -2.466 -12.915 1.00 92.75 144 SER A N 1
ATOM 1173 C CA . SER A 1 144 ? 24.533 -3.480 -12.098 1.00 92.75 144 SER A CA 1
ATOM 1174 C C . SER A 1 144 ? 23.720 -4.774 -12.056 1.00 92.75 144 SER A C 1
ATOM 1176 O O . SER A 1 144 ? 24.269 -5.854 -12.275 1.00 92.75 144 SER A O 1
ATOM 1178 N N . LYS A 1 145 ? 22.396 -4.684 -11.868 1.00 92.69 145 LYS A N 1
ATOM 1179 C CA . LYS A 1 145 ? 21.501 -5.848 -11.907 1.00 92.69 145 LYS A CA 1
ATOM 1180 C C . LYS A 1 145 ? 21.532 -6.542 -13.274 1.00 92.69 145 LYS A C 1
ATOM 1182 O O . LYS A 1 145 ? 21.704 -7.755 -13.318 1.00 92.69 145 LYS A O 1
ATOM 1187 N N . LEU A 1 146 ? 21.425 -5.781 -14.365 1.00 93.88 146 LEU A N 1
ATOM 1188 C CA . LEU A 1 146 ? 21.458 -6.306 -15.737 1.00 93.88 146 LEU A CA 1
ATOM 1189 C C . LEU A 1 146 ? 22.810 -6.931 -16.113 1.00 93.88 146 LEU A C 1
ATOM 1191 O O . LEU A 1 146 ? 22.859 -7.831 -16.946 1.00 93.88 146 LEU A O 1
ATOM 1195 N N . ALA A 1 147 ? 23.904 -6.461 -15.510 1.00 93.69 147 ALA A N 1
ATOM 1196 C CA . ALA A 1 147 ? 25.236 -7.014 -15.730 1.00 93.69 147 ALA A CA 1
ATOM 1197 C C . ALA A 1 147 ? 25.424 -8.382 -15.054 1.00 93.69 147 ALA A C 1
ATOM 1199 O O . ALA A 1 147 ? 26.129 -9.234 -15.587 1.00 93.69 147 ALA A O 1
ATOM 1200 N N . HIS A 1 148 ? 24.801 -8.598 -13.891 1.00 93.12 148 HIS A N 1
ATOM 1201 C CA . HIS A 1 148 ? 24.899 -9.862 -13.151 1.00 93.12 148 HIS A CA 1
ATOM 1202 C C . HIS A 1 148 ? 23.841 -10.881 -13.567 1.00 93.12 148 HIS A C 1
ATOM 1204 O O . HIS A 1 148 ? 24.056 -12.082 -13.419 1.00 93.12 148 HIS A O 1
ATOM 1210 N N . GLN A 1 149 ? 22.691 -10.408 -14.040 1.00 92.56 149 GLN A N 1
ATOM 1211 C CA . GLN A 1 149 ? 21.550 -11.244 -14.358 1.00 92.56 149 GLN A CA 1
ATOM 1212 C C . GLN A 1 149 ? 20.947 -10.802 -15.690 1.00 92.56 149 GLN A C 1
ATOM 1214 O O . GLN A 1 149 ? 20.602 -9.626 -15.849 1.00 92.56 149 GLN A O 1
ATOM 1219 N N . PRO A 1 150 ? 20.764 -11.724 -16.648 1.00 91.25 150 PRO A N 1
ATOM 1220 C CA . PRO A 1 150 ? 20.126 -11.370 -17.895 1.00 91.25 150 PRO A CA 1
ATOM 1221 C C . PRO A 1 150 ? 18.687 -10.918 -17.631 1.00 91.25 150 PRO A C 1
ATOM 1223 O O . PRO A 1 150 ? 17.981 -11.461 -16.778 1.00 91.25 150 PRO A O 1
ATOM 1226 N N . VAL A 1 151 ? 18.229 -9.944 -18.419 1.00 90.25 151 VAL A N 1
ATOM 1227 C CA . VAL A 1 151 ? 16.911 -9.292 -18.284 1.00 90.25 151 VAL A CA 1
ATOM 1228 C C . VAL A 1 151 ? 15.777 -10.309 -18.157 1.00 90.25 151 VAL A C 1
ATOM 1230 O O . VAL A 1 151 ? 14.774 -10.055 -17.492 1.00 90.25 151 VAL A O 1
ATOM 1233 N N . TYR A 1 152 ? 15.924 -11.472 -18.800 1.00 87.56 152 TYR A N 1
ATOM 1234 C CA . TYR A 1 152 ? 14.867 -12.459 -18.832 1.00 87.56 152 TYR A CA 1
ATOM 1235 C C . TYR A 1 152 ? 14.669 -13.252 -17.528 1.00 87.56 152 TYR A C 1
ATOM 1237 O O . TYR A 1 152 ? 13.595 -13.824 -17.326 1.00 87.56 152 TYR A O 1
ATOM 1245 N N . GLU A 1 153 ? 15.656 -13.269 -16.640 1.00 90.38 153 GLU A N 1
ATOM 1246 C CA . GLU A 1 153 ? 15.566 -13.965 -15.351 1.00 90.38 153 GLU A CA 1
ATOM 1247 C C . GLU A 1 153 ? 15.058 -13.056 -14.226 1.00 90.38 153 GLU A C 1
ATOM 1249 O O . GLU A 1 153 ? 14.706 -13.541 -13.152 1.00 90.38 153 GLU A O 1
ATOM 1254 N N . ILE A 1 154 ? 14.999 -11.743 -14.462 1.00 91.44 154 ILE A N 1
ATOM 1255 C CA . ILE A 1 154 ? 14.528 -10.768 -13.477 1.00 91.44 154 ILE A CA 1
ATOM 1256 C C . ILE A 1 154 ? 13.035 -10.980 -13.218 1.00 91.44 154 ILE A C 1
ATOM 1258 O O . ILE A 1 154 ? 12.245 -11.180 -14.150 1.00 91.44 154 ILE A O 1
ATOM 1262 N N . ASP A 1 155 ? 12.639 -10.920 -11.942 1.00 91.88 155 ASP A N 1
ATOM 1263 C CA . ASP A 1 155 ? 11.239 -11.076 -11.564 1.00 91.88 155 ASP A CA 1
ATOM 1264 C C . ASP A 1 155 ? 10.362 -9.990 -12.207 1.00 91.88 155 ASP A C 1
ATOM 1266 O O . ASP A 1 155 ? 10.743 -8.828 -12.345 1.00 91.88 155 ASP A O 1
ATOM 1270 N N . VAL A 1 156 ? 9.141 -10.373 -12.577 1.00 92.38 156 VAL A N 1
ATOM 1271 C CA . VAL A 1 156 ? 8.200 -9.509 -13.301 1.00 92.38 156 VAL A CA 1
ATOM 1272 C C . VAL A 1 156 ? 7.845 -8.263 -12.485 1.00 92.38 156 VAL A C 1
ATOM 1274 O O . VAL A 1 156 ? 7.680 -7.186 -13.053 1.00 92.38 156 VAL A O 1
ATOM 1277 N N . THR A 1 157 ? 7.741 -8.378 -11.157 1.00 92.69 157 THR A N 1
ATOM 1278 C CA . THR A 1 157 ? 7.423 -7.238 -10.284 1.00 92.69 157 THR A CA 1
ATOM 1279 C C . THR A 1 157 ? 8.626 -6.327 -10.052 1.00 92.69 157 THR A C 1
ATOM 1281 O O . THR A 1 157 ? 8.465 -5.104 -9.996 1.00 92.69 157 THR A O 1
ATOM 1284 N N . GLU A 1 158 ? 9.831 -6.894 -9.987 1.00 93.31 158 GLU A N 1
ATOM 1285 C CA . GLU A 1 158 ? 11.084 -6.137 -9.911 1.00 93.31 158 GLU A CA 1
ATOM 1286 C C . GLU A 1 158 ? 11.314 -5.354 -11.214 1.00 93.31 158 GLU A C 1
ATOM 1288 O O . GLU A 1 158 ? 11.487 -4.135 -11.180 1.00 93.31 158 GLU A O 1
ATOM 1293 N N . LEU A 1 159 ? 11.172 -6.013 -12.368 1.00 95.31 159 LEU A N 1
ATOM 1294 C CA . LEU A 1 159 ? 11.261 -5.384 -13.687 1.00 95.31 159 LEU A CA 1
ATOM 1295 C C . LEU A 1 159 ? 10.218 -4.267 -13.860 1.00 95.31 159 LEU A C 1
ATOM 1297 O O . LEU A 1 159 ? 10.544 -3.179 -14.332 1.00 95.31 159 LEU A O 1
ATOM 1301 N N . ALA A 1 160 ? 8.977 -4.491 -13.416 1.00 96.44 160 ALA A N 1
ATOM 1302 C CA . ALA A 1 160 ? 7.938 -3.461 -13.407 1.00 96.44 160 ALA A CA 1
ATOM 1303 C C . ALA A 1 160 ? 8.287 -2.262 -12.514 1.00 96.44 160 ALA A C 1
ATOM 1305 O O . ALA A 1 160 ? 7.941 -1.123 -12.835 1.00 96.44 160 ALA A O 1
ATOM 1306 N N . SER A 1 161 ? 8.974 -2.505 -11.395 1.00 95.62 161 SER A N 1
ATOM 1307 C CA . SER A 1 161 ? 9.443 -1.443 -10.504 1.00 95.62 161 SER A CA 1
ATOM 1308 C C . SER A 1 161 ? 10.527 -0.600 -11.176 1.00 95.62 161 SER A C 1
ATOM 1310 O O . SER A 1 161 ? 10.479 0.623 -11.067 1.00 95.62 161 SER A O 1
ATOM 1312 N N . PHE A 1 162 ? 11.447 -1.218 -11.926 1.00 96.38 162 PHE A N 1
ATOM 1313 C CA . PHE A 1 162 ? 12.448 -0.495 -12.720 1.00 96.38 162 PHE A CA 1
ATOM 1314 C C . PHE A 1 162 ? 11.801 0.372 -13.797 1.00 96.38 162 PHE A C 1
ATOM 1316 O O . PHE A 1 162 ? 12.116 1.555 -13.879 1.00 96.38 162 PHE A O 1
ATOM 1323 N N . VAL A 1 163 ? 10.854 -0.179 -14.565 1.00 97.44 163 VAL A N 1
ATOM 1324 C CA . VAL A 1 163 ? 10.121 0.572 -15.598 1.00 97.44 163 VAL A CA 1
ATOM 1325 C C . VAL A 1 163 ? 9.426 1.795 -14.992 1.00 97.44 163 VAL A C 1
ATOM 1327 O O . VAL A 1 163 ? 9.640 2.909 -15.461 1.00 97.44 163 VAL A O 1
ATOM 1330 N N . ASN A 1 164 ? 8.670 1.618 -13.903 1.00 96.44 164 ASN A N 1
ATOM 1331 C CA . ASN A 1 164 ? 7.996 2.733 -13.230 1.00 96.44 164 ASN A CA 1
ATOM 1332 C C . ASN A 1 164 ? 8.974 3.776 -12.675 1.00 96.44 164 ASN A C 1
ATOM 1334 O O . ASN A 1 164 ? 8.712 4.972 -12.785 1.00 96.44 164 ASN A O 1
ATOM 1338 N N . ALA A 1 165 ? 10.083 3.346 -12.068 1.00 96.69 165 ALA A N 1
ATOM 1339 C CA . ALA A 1 165 ? 11.067 4.270 -11.516 1.00 96.69 165 ALA A CA 1
ATOM 1340 C C . ALA A 1 165 ? 11.781 5.068 -12.611 1.00 96.69 165 ALA A C 1
ATOM 1342 O O . ALA A 1 165 ? 11.950 6.271 -12.446 1.00 96.69 165 ALA A O 1
ATOM 1343 N N . LEU A 1 166 ? 12.135 4.437 -13.736 1.00 96.75 166 LEU A N 1
ATOM 1344 C CA . LEU A 1 166 ? 12.714 5.123 -14.894 1.00 96.75 166 LEU A CA 1
ATOM 1345 C C . LEU A 1 166 ? 11.743 6.161 -15.465 1.00 96.75 166 LEU A C 1
ATOM 1347 O O . LEU A 1 166 ? 12.130 7.313 -15.651 1.00 96.75 166 LEU A O 1
ATOM 1351 N N . SER A 1 167 ? 10.467 5.798 -15.632 1.00 95.25 167 SER A N 1
ATOM 1352 C CA . SER A 1 167 ? 9.434 6.750 -16.054 1.00 95.25 167 SER A CA 1
ATOM 1353 C C . SER A 1 167 ? 9.272 7.918 -15.074 1.00 95.25 167 SER A C 1
ATOM 1355 O O . SER A 1 167 ? 9.116 9.054 -15.511 1.00 95.25 167 SER A O 1
ATOM 1357 N N . ALA A 1 168 ? 9.348 7.665 -13.764 1.00 94.69 168 ALA A N 1
ATOM 1358 C CA . ALA A 1 168 ? 9.242 8.701 -12.734 1.00 94.69 168 ALA A CA 1
ATOM 1359 C C . ALA A 1 168 ? 10.412 9.701 -12.759 1.00 94.69 168 ALA A C 1
ATOM 1361 O O . ALA A 1 168 ? 10.221 10.871 -12.439 1.00 94.69 168 ALA A O 1
ATOM 1362 N N . VAL A 1 169 ? 11.610 9.262 -13.155 1.00 94.69 169 VAL A N 1
ATOM 1363 C CA . VAL A 1 169 ? 12.788 10.137 -13.293 1.00 94.69 169 VAL A CA 1
ATOM 1364 C C . VAL A 1 169 ? 12.993 10.663 -14.717 1.00 94.69 169 VAL A C 1
ATOM 1366 O O . VAL A 1 169 ? 14.072 11.158 -15.039 1.00 94.69 169 VAL A O 1
ATOM 1369 N N . CYS A 1 170 ? 11.973 10.554 -15.573 1.00 92.50 170 CYS A N 1
ATOM 1370 C CA . CYS A 1 170 ? 11.998 11.010 -16.964 1.00 92.50 170 CYS A CA 1
ATOM 1371 C C . CYS A 1 170 ? 13.071 10.327 -17.842 1.00 92.50 170 CYS A C 1
ATOM 1373 O O . CYS A 1 170 ? 13.577 10.935 -18.785 1.00 92.50 170 CYS A O 1
ATOM 1375 N N . ILE A 1 171 ? 13.406 9.062 -17.566 1.00 94.19 171 ILE A N 1
ATOM 1376 C CA . ILE A 1 171 ? 14.297 8.234 -18.394 1.00 94.19 171 ILE A CA 1
ATOM 1377 C C . ILE A 1 171 ? 13.459 7.221 -19.176 1.00 94.19 171 ILE A C 1
ATOM 1379 O O . ILE A 1 171 ? 12.605 6.551 -18.602 1.00 94.19 171 ILE A O 1
ATOM 1383 N N . GLU A 1 172 ? 13.713 7.083 -20.479 1.00 94.62 172 GLU A N 1
ATOM 1384 C CA . GLU A 1 172 ? 12.955 6.190 -21.364 1.00 94.62 172 GLU A CA 1
ATOM 1385 C C . GLU A 1 172 ? 13.316 4.704 -21.133 1.00 94.62 172 GLU A C 1
ATOM 1387 O O . GLU A 1 172 ? 14.421 4.277 -21.485 1.00 94.62 172 GLU A O 1
ATOM 1392 N N . PRO A 1 173 ? 12.403 3.875 -20.584 1.00 96.69 173 PRO A N 1
ATOM 1393 C CA . PRO A 1 173 ? 12.678 2.464 -20.308 1.00 96.69 173 PRO A CA 1
ATOM 1394 C C . PRO A 1 173 ? 12.742 1.572 -21.561 1.00 96.69 173 PRO A C 1
ATOM 1396 O O . PRO A 1 173 ? 13.278 0.465 -21.479 1.00 96.69 173 PRO A O 1
ATOM 1399 N N . ARG A 1 174 ? 12.213 2.008 -22.716 1.00 95.81 174 ARG A N 1
ATOM 1400 C CA . ARG A 1 174 ? 12.261 1.234 -23.977 1.00 95.81 174 ARG A CA 1
ATOM 1401 C C . ARG A 1 174 ? 13.645 1.194 -24.620 1.00 95.81 174 ARG A C 1
ATOM 1403 O O 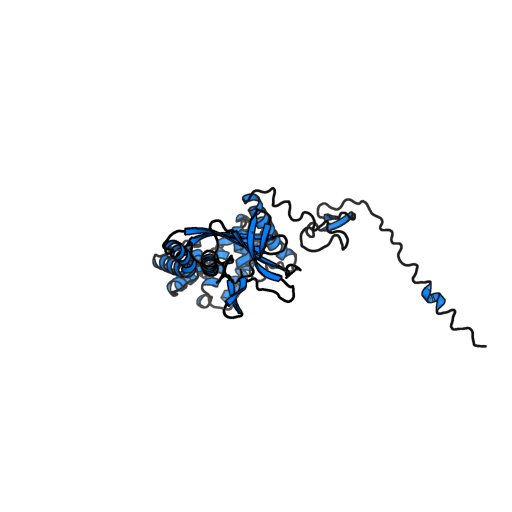. ARG A 1 174 ? 13.914 0.339 -25.456 1.00 95.81 174 ARG A O 1
ATOM 1410 N N . GLN A 1 175 ? 14.506 2.143 -24.270 1.00 92.88 175 GLN A N 1
ATOM 1411 C CA . GLN A 1 175 ? 15.851 2.282 -24.830 1.00 92.88 175 GLN A CA 1
ATOM 1412 C C . GLN A 1 175 ? 16.887 2.413 -23.714 1.00 92.88 175 GLN A C 1
ATOM 1414 O O . GLN A 1 175 ? 17.844 3.182 -23.810 1.00 92.88 175 GLN A O 1
ATOM 1419 N N . PHE A 1 176 ? 16.705 1.650 -22.638 1.00 95.69 176 PHE A N 1
ATOM 1420 C CA . PHE A 1 176 ? 17.596 1.686 -21.492 1.00 95.69 176 PHE A CA 1
ATOM 1421 C C . PHE A 1 176 ? 18.918 0.985 -21.831 1.00 95.69 176 PHE A C 1
ATOM 1423 O O . PHE A 1 176 ? 19.022 -0.237 -21.757 1.00 95.69 176 PHE A O 1
ATOM 1430 N N . TYR A 1 177 ? 19.925 1.754 -22.259 1.00 93.94 177 TYR A N 1
ATOM 1431 C CA . TYR A 1 177 ? 21.257 1.254 -22.639 1.00 93.94 177 TYR A CA 1
ATOM 1432 C C . TYR A 1 177 ? 21.226 0.088 -23.648 1.00 93.94 177 TYR A C 1
ATOM 1434 O O . TYR A 1 177 ? 21.993 -0.867 -23.548 1.00 93.94 177 TYR A O 1
ATOM 1442 N N . GLY A 1 178 ? 20.321 0.161 -24.630 1.00 91.25 178 GLY A N 1
ATOM 1443 C CA . GLY A 1 178 ? 20.149 -0.874 -25.659 1.00 91.25 178 GLY A CA 1
ATOM 1444 C C . GLY A 1 178 ? 19.228 -2.033 -25.259 1.00 91.25 178 GLY A C 1
ATOM 1445 O O . GLY A 1 178 ? 19.052 -2.962 -26.043 1.00 91.25 178 GLY A O 1
ATOM 1446 N N . VAL A 1 179 ? 18.613 -1.974 -24.075 1.00 93.44 179 VAL A N 1
ATOM 1447 C CA . VAL A 1 179 ? 17.630 -2.950 -23.598 1.00 93.44 179 VAL A CA 1
ATOM 1448 C C . VAL A 1 179 ? 16.235 -2.325 -23.566 1.00 93.44 179 VAL A C 1
ATOM 1450 O O . VAL A 1 179 ? 16.029 -1.276 -22.955 1.00 93.44 179 VAL A O 1
ATOM 1453 N N . ASP A 1 180 ? 15.255 -3.003 -24.169 1.00 96.19 180 ASP A N 1
ATOM 1454 C CA . ASP A 1 180 ? 13.839 -2.640 -24.047 1.00 96.19 180 ASP A CA 1
ATOM 1455 C C . ASP A 1 180 ? 13.207 -3.352 -22.842 1.00 96.19 180 ASP A C 1
ATOM 1457 O O . ASP A 1 180 ? 12.732 -4.492 -22.921 1.00 96.19 180 ASP A O 1
ATOM 1461 N N . LEU A 1 181 ? 13.215 -2.666 -21.696 1.00 96.69 181 LEU A N 1
ATOM 1462 C CA . LEU A 1 181 ? 12.651 -3.190 -20.451 1.00 96.69 181 LEU A CA 1
ATOM 1463 C C . LEU A 1 181 ? 11.122 -3.315 -20.522 1.00 96.69 181 LEU A C 1
ATOM 1465 O O . LEU A 1 181 ? 10.543 -4.181 -19.864 1.00 96.69 181 LEU A O 1
ATOM 1469 N N . VAL A 1 182 ? 10.460 -2.486 -21.337 1.00 97.19 182 VAL A N 1
ATOM 1470 C CA . VAL A 1 182 ? 8.999 -2.479 -21.492 1.00 97.19 182 VAL A CA 1
ATOM 1471 C C . VAL A 1 182 ? 8.543 -3.674 -22.321 1.00 97.19 182 VAL A C 1
ATOM 1473 O O . VAL A 1 182 ? 7.607 -4.371 -21.925 1.00 97.19 182 VAL A O 1
ATOM 1476 N N . ALA A 1 183 ? 9.220 -3.960 -23.434 1.00 96.19 183 ALA A N 1
ATOM 1477 C CA . ALA A 1 183 ? 8.964 -5.155 -24.231 1.00 96.19 183 ALA A CA 1
ATOM 1478 C C . ALA A 1 183 ? 9.254 -6.426 -23.422 1.00 96.19 183 ALA A C 1
ATOM 1480 O O . ALA A 1 183 ? 8.432 -7.343 -23.393 1.00 96.19 183 ALA A O 1
ATOM 1481 N N . ALA A 1 184 ? 10.372 -6.456 -22.686 1.00 94.94 184 ALA A N 1
ATOM 1482 C CA . ALA A 1 184 ? 10.700 -7.572 -21.803 1.00 94.94 184 ALA A CA 1
ATOM 1483 C C . ALA A 1 184 ? 9.633 -7.798 -20.717 1.00 94.94 184 ALA A C 1
ATOM 1485 O O . ALA A 1 184 ? 9.340 -8.950 -20.377 1.00 94.94 184 ALA A O 1
ATOM 1486 N N . LEU A 1 185 ? 9.041 -6.725 -20.184 1.00 95.75 185 LEU A N 1
ATOM 1487 C CA . LEU A 1 185 ? 7.943 -6.802 -19.227 1.00 95.75 185 LEU A CA 1
ATOM 1488 C C . LEU A 1 185 ? 6.655 -7.311 -19.884 1.00 95.75 185 LEU A C 1
ATOM 1490 O O . LEU A 1 185 ? 6.019 -8.211 -19.335 1.00 95.75 185 LEU A O 1
ATOM 1494 N N . ARG A 1 186 ? 6.287 -6.791 -21.064 1.00 95.00 186 ARG A N 1
ATOM 1495 C CA . ARG A 1 186 ? 5.059 -7.187 -21.772 1.00 95.00 186 ARG A CA 1
ATOM 1496 C C . ARG A 1 186 ? 5.035 -8.686 -22.052 1.00 95.00 186 ARG A C 1
ATOM 1498 O O . ARG A 1 186 ? 4.086 -9.355 -21.657 1.00 95.00 186 ARG A O 1
ATOM 1505 N N . THR A 1 187 ? 6.118 -9.220 -22.611 1.00 94.00 187 THR A N 1
ATOM 1506 C CA . THR A 1 187 ? 6.248 -10.654 -22.904 1.00 94.00 187 THR A CA 1
ATOM 1507 C C . THR A 1 187 ? 6.039 -11.524 -21.659 1.00 94.00 187 THR A C 1
ATOM 1509 O O . THR A 1 187 ? 5.447 -12.597 -21.738 1.00 94.00 187 THR A O 1
ATOM 1512 N N . ARG A 1 188 ? 6.479 -11.063 -20.478 1.00 90.94 188 ARG A N 1
ATOM 1513 C CA . ARG A 1 188 ? 6.302 -11.785 -19.203 1.00 90.94 188 ARG A CA 1
ATOM 1514 C C . ARG A 1 188 ? 4.883 -11.715 -18.667 1.00 90.94 188 ARG A C 1
ATOM 1516 O O . ARG A 1 188 ? 4.400 -12.698 -18.111 1.00 90.94 188 ARG A O 1
ATOM 1523 N N . VAL A 1 189 ? 4.237 -10.562 -18.804 1.00 92.69 189 VAL A N 1
ATOM 1524 C CA . VAL A 1 189 ? 2.833 -10.387 -18.421 1.00 92.69 189 VAL A CA 1
ATOM 1525 C C . VAL A 1 189 ? 1.934 -11.268 -19.285 1.00 92.69 189 VAL A C 1
ATOM 1527 O O . VAL A 1 189 ? 1.011 -11.885 -18.756 1.00 92.69 189 VAL A O 1
ATOM 1530 N N . ASP A 1 190 ? 2.238 -11.389 -20.577 1.00 90.62 190 ASP A N 1
ATOM 1531 C CA . ASP A 1 190 ? 1.511 -12.270 -21.493 1.00 90.62 190 ASP A CA 1
ATOM 1532 C C . ASP A 1 190 ? 1.727 -13.752 -21.154 1.00 90.62 190 ASP A C 1
ATOM 1534 O O . ASP A 1 190 ? 0.767 -14.521 -21.131 1.00 90.62 190 ASP A O 1
ATOM 1538 N N . ALA A 1 191 ? 2.960 -14.142 -20.810 1.00 88.50 191 ALA A N 1
ATOM 1539 C CA . ALA A 1 191 ? 3.307 -15.524 -20.478 1.00 88.50 191 ALA A CA 1
ATOM 1540 C C . ALA A 1 191 ? 2.785 -16.008 -19.111 1.00 88.50 191 ALA A C 1
ATOM 1542 O O . ALA A 1 191 ? 2.648 -17.214 -18.903 1.00 88.50 191 ALA A O 1
ATOM 1543 N N . LYS A 1 192 ? 2.516 -15.107 -18.156 1.00 82.31 192 LYS A N 1
ATOM 1544 C CA . LYS A 1 192 ? 2.013 -15.471 -16.822 1.00 82.31 192 LYS A CA 1
ATOM 1545 C C . LYS A 1 192 ? 0.486 -15.413 -16.753 1.00 82.31 192 LYS A C 1
ATOM 1547 O O . LYS A 1 192 ? -0.130 -14.432 -17.169 1.00 82.31 192 LYS A O 1
ATOM 1552 N N . GLN A 1 193 ? -0.117 -16.441 -16.157 1.00 69.19 193 GLN A N 1
ATOM 1553 C CA . GLN A 1 193 ? -1.564 -16.513 -15.927 1.00 69.19 193 GLN A CA 1
ATOM 1554 C C . GLN A 1 193 ? -2.008 -15.573 -14.795 1.00 69.19 193 GLN A C 1
ATOM 1556 O O . GLN A 1 193 ? -2.963 -14.825 -14.970 1.00 69.19 193 GLN A O 1
ATOM 1561 N N . GLU A 1 194 ? -1.247 -15.521 -13.698 1.00 66.19 194 GLU A N 1
ATOM 1562 C CA . GLU A 1 194 ? -1.452 -14.580 -12.592 1.00 66.19 194 GLU A CA 1
ATOM 1563 C C . GLU A 1 194 ? -0.309 -13.568 -12.521 1.00 66.19 194 GLU A C 1
ATOM 1565 O O . GLU A 1 194 ? 0.876 -13.918 -12.566 1.00 66.19 194 GLU A O 1
ATOM 1570 N N . VAL A 1 195 ? -0.662 -12.289 -12.410 1.00 72.38 195 VAL A N 1
ATOM 1571 C CA . VAL A 1 195 ? 0.305 -11.191 -12.401 1.00 72.38 195 VAL A CA 1
ATOM 1572 C C . VAL A 1 195 ? -0.103 -10.190 -11.336 1.00 72.38 195 VAL A C 1
ATOM 1574 O O . VAL A 1 195 ? -1.233 -9.724 -11.328 1.00 72.38 195 VAL A O 1
ATOM 1577 N N . HIS A 1 196 ? 0.820 -9.812 -10.455 1.00 84.94 196 HIS A N 1
ATOM 1578 C CA . HIS A 1 196 ? 0.601 -8.703 -9.529 1.00 84.94 196 HIS A CA 1
ATOM 1579 C C . HIS A 1 196 ? 0.114 -7.440 -10.292 1.00 84.94 196 HIS A C 1
ATOM 1581 O O . HIS A 1 196 ? 0.551 -7.218 -11.423 1.00 84.94 196 HIS A O 1
ATOM 1587 N N . PRO A 1 197 ? -0.731 -6.560 -9.717 1.00 90.06 197 PRO A N 1
ATOM 1588 C CA . PRO A 1 197 ? -1.232 -5.378 -10.437 1.00 90.06 197 PRO A CA 1
ATOM 1589 C C . PRO A 1 197 ? -0.135 -4.410 -10.920 1.00 90.06 197 PRO A C 1
ATOM 1591 O O . PRO A 1 197 ? -0.304 -3.707 -11.913 1.00 90.06 197 PRO A O 1
ATOM 1594 N N . LEU A 1 198 ? 1.011 -4.386 -10.229 1.00 92.25 198 LEU A N 1
ATOM 1595 C CA . LEU A 1 198 ? 2.132 -3.475 -10.503 1.00 92.25 198 LEU A CA 1
ATOM 1596 C C . LEU A 1 198 ? 2.683 -3.564 -11.949 1.00 92.25 198 LEU A C 1
ATOM 1598 O O . LEU A 1 198 ? 2.788 -2.515 -12.580 1.00 92.25 198 LEU A O 1
ATOM 1602 N N . PRO A 1 199 ? 3.007 -4.750 -12.505 1.00 94.19 199 PRO A N 1
ATOM 1603 C CA . PRO A 1 199 ? 3.337 -4.916 -13.924 1.00 94.19 199 PRO A CA 1
ATOM 1604 C C . PRO A 1 199 ? 2.358 -4.278 -14.912 1.00 94.19 199 PRO A C 1
ATOM 1606 O O . PRO A 1 199 ? 2.790 -3.618 -15.853 1.00 94.19 199 PRO A O 1
ATOM 1609 N N . LEU A 1 200 ? 1.050 -4.422 -14.689 1.00 93.62 200 LEU A N 1
ATOM 1610 C CA . LEU A 1 200 ? 0.034 -3.843 -15.573 1.00 93.62 200 LEU A CA 1
ATOM 1611 C C . LEU A 1 200 ? -0.015 -2.317 -15.466 1.00 93.62 200 LEU A C 1
ATOM 1613 O O . LEU A 1 200 ? -0.141 -1.634 -16.482 1.00 93.62 200 LEU A O 1
ATOM 1617 N N . ILE A 1 201 ? 0.170 -1.776 -14.260 1.00 93.12 201 ILE A N 1
ATOM 1618 C CA . ILE A 1 201 ? 0.312 -0.330 -14.044 1.00 93.12 201 ILE A CA 1
ATOM 1619 C C . ILE A 1 201 ? 1.561 0.201 -14.760 1.00 93.12 201 ILE A C 1
ATOM 1621 O O . ILE A 1 201 ? 1.484 1.222 -15.435 1.00 93.12 201 ILE A O 1
ATOM 1625 N N . ALA A 1 202 ? 2.692 -0.506 -14.670 1.00 95.50 202 ALA A N 1
ATOM 1626 C CA . ALA A 1 202 ? 3.931 -0.111 -15.342 1.00 95.50 202 ALA A CA 1
ATOM 1627 C C . ALA A 1 202 ? 3.786 -0.075 -16.872 1.00 95.50 202 ALA A C 1
ATOM 1629 O O . ALA A 1 202 ? 4.239 0.872 -17.518 1.00 95.50 202 ALA A O 1
ATOM 1630 N N . LEU A 1 203 ? 3.111 -1.074 -17.452 1.00 95.69 203 LEU A N 1
ATOM 1631 C CA . LEU A 1 203 ? 2.797 -1.109 -18.883 1.00 95.69 203 LEU A CA 1
ATOM 1632 C C . LEU A 1 203 ? 1.880 0.053 -19.291 1.00 95.69 203 LEU A C 1
ATOM 1634 O O . LEU A 1 203 ? 2.166 0.734 -20.277 1.00 95.69 203 LEU A O 1
ATOM 1638 N N . CYS A 1 204 ? 0.834 0.321 -18.506 1.00 95.12 204 CYS A N 1
ATOM 1639 C CA . CYS A 1 204 ? -0.086 1.435 -18.737 1.00 95.12 204 CYS A CA 1
ATOM 1640 C C . CYS A 1 204 ? 0.645 2.790 -18.710 1.00 95.12 204 CYS A C 1
ATOM 1642 O O . CYS A 1 204 ? 0.544 3.567 -19.661 1.00 95.12 204 CYS A O 1
ATOM 1644 N N . ASN A 1 205 ? 1.464 3.032 -17.679 1.00 94.06 205 ASN A N 1
ATOM 1645 C CA . ASN A 1 205 ? 2.291 4.239 -17.553 1.00 94.06 205 ASN A CA 1
ATOM 1646 C C . ASN A 1 205 ? 3.277 4.390 -18.724 1.00 94.06 205 ASN A C 1
ATOM 1648 O O . ASN A 1 205 ? 3.543 5.500 -19.178 1.00 94.06 205 ASN A O 1
ATOM 1652 N N . SER A 1 206 ? 3.756 3.268 -19.271 1.00 95.44 206 SER A N 1
ATOM 1653 C CA . SER A 1 206 ? 4.631 3.218 -20.452 1.00 95.44 206 SER A CA 1
ATOM 1654 C C . SER A 1 206 ? 3.881 3.346 -21.786 1.00 95.44 206 SER A C 1
ATOM 1656 O O . SER A 1 206 ? 4.464 3.107 -22.850 1.00 95.44 206 SER A O 1
ATOM 1658 N N . LYS A 1 207 ? 2.584 3.690 -21.754 1.00 94.50 207 LYS A N 1
ATOM 1659 C CA . LYS A 1 207 ? 1.695 3.823 -22.921 1.00 94.50 207 LYS A CA 1
ATOM 1660 C C . LYS A 1 207 ? 1.581 2.539 -23.752 1.00 94.50 207 LYS A C 1
ATOM 1662 O O . LYS A 1 207 ? 1.356 2.592 -24.960 1.00 94.50 207 LYS A O 1
ATOM 1667 N N . VAL A 1 208 ? 1.766 1.377 -23.129 1.00 95.12 208 VAL A N 1
ATOM 1668 C CA . VAL A 1 208 ? 1.475 0.085 -23.760 1.00 95.12 208 VAL A CA 1
ATOM 1669 C C . VAL A 1 208 ? -0.033 -0.160 -23.664 1.00 95.12 208 VAL A C 1
ATOM 1671 O O . VAL A 1 208 ? -0.603 0.035 -22.588 1.00 95.12 208 VAL A O 1
ATOM 1674 N N . PRO A 1 209 ? -0.702 -0.582 -24.751 1.00 93.25 209 PRO A N 1
ATOM 1675 C CA . PRO A 1 209 ? -2.128 -0.872 -24.708 1.00 93.25 209 PRO A CA 1
ATOM 1676 C C . PRO A 1 209 ? -2.422 -2.015 -23.729 1.00 93.25 209 PRO A C 1
ATOM 1678 O O . PRO A 1 209 ? -1.781 -3.066 -23.763 1.00 93.25 209 PRO A O 1
ATOM 1681 N N . ILE A 1 210 ? -3.415 -1.801 -22.869 1.00 93.12 210 ILE A N 1
ATOM 1682 C CA . ILE A 1 210 ? -3.936 -2.820 -21.957 1.00 93.12 210 ILE A CA 1
ATOM 1683 C C . ILE A 1 210 ? -5.007 -3.621 -22.695 1.00 93.12 210 ILE A C 1
ATOM 1685 O O . ILE A 1 210 ? -5.943 -3.059 -23.263 1.00 93.12 210 ILE A O 1
ATOM 1689 N N . THR A 1 211 ? -4.851 -4.940 -22.712 1.00 92.25 211 THR A N 1
ATOM 1690 C CA . THR A 1 211 ? -5.725 -5.858 -23.453 1.00 92.25 211 THR A CA 1
ATOM 1691 C C . THR A 1 211 ? -6.920 -6.313 -22.607 1.00 92.25 211 THR A C 1
ATOM 1693 O O . THR A 1 211 ? -6.851 -6.276 -21.376 1.00 92.25 211 THR A O 1
ATOM 1696 N N . PRO A 1 212 ? -8.011 -6.819 -23.214 1.00 92.06 212 PRO A N 1
ATOM 1697 C CA . PRO A 1 212 ? -9.124 -7.403 -22.458 1.00 92.06 212 PRO A CA 1
ATOM 1698 C C . PRO A 1 212 ? -8.692 -8.542 -21.521 1.00 92.06 212 PRO A C 1
ATOM 1700 O O . PRO A 1 212 ? -9.222 -8.672 -20.421 1.00 92.06 212 PRO A O 1
ATOM 1703 N N . THR A 1 213 ? -7.686 -9.330 -21.915 1.00 89.25 213 THR A N 1
ATOM 1704 C CA . THR A 1 213 ? -7.096 -10.380 -21.072 1.00 89.25 213 THR A CA 1
ATOM 1705 C C . THR A 1 213 ? -6.390 -9.816 -19.842 1.00 89.25 213 THR A C 1
ATOM 1707 O O . THR A 1 213 ? -6.476 -10.405 -18.769 1.00 89.25 213 THR A O 1
ATOM 1710 N N . ASP A 1 214 ? -5.742 -8.656 -19.956 1.00 90.69 214 ASP A N 1
ATOM 1711 C CA . ASP A 1 214 ? -5.112 -7.986 -18.813 1.00 90.69 214 ASP A CA 1
ATOM 1712 C C . ASP A 1 214 ? -6.163 -7.498 -17.809 1.00 90.69 214 ASP A C 1
ATOM 1714 O O . ASP A 1 214 ? -6.007 -7.656 -16.597 1.00 90.69 214 ASP A O 1
ATOM 1718 N N . VAL A 1 215 ? -7.266 -6.943 -18.320 1.00 89.12 215 VAL A N 1
ATOM 1719 C CA . VAL A 1 215 ? -8.406 -6.520 -17.497 1.00 89.12 215 VAL A CA 1
ATOM 1720 C C . VAL A 1 215 ? -9.022 -7.720 -16.785 1.00 89.12 215 VAL A C 1
ATOM 1722 O O . VAL A 1 215 ? -9.302 -7.637 -15.592 1.00 89.12 215 VAL A O 1
ATOM 1725 N N . GLN A 1 216 ? -9.170 -8.851 -17.475 1.00 87.25 216 GLN A N 1
ATOM 1726 C CA . GLN A 1 216 ? -9.687 -10.078 -16.878 1.00 87.25 216 GLN A CA 1
ATOM 1727 C C . GLN A 1 216 ? -8.799 -10.573 -15.723 1.00 87.25 216 GLN A C 1
ATOM 1729 O O . GLN A 1 216 ? -9.319 -10.856 -14.645 1.00 87.25 216 GLN A O 1
ATOM 1734 N N . LYS A 1 217 ? -7.467 -10.567 -15.889 1.00 85.38 217 LYS A N 1
ATOM 1735 C CA . LYS A 1 217 ? -6.515 -10.893 -14.808 1.00 85.38 217 LYS A CA 1
ATOM 1736 C C . LYS A 1 217 ? -6.687 -9.965 -13.597 1.00 85.38 217 LYS A C 1
ATOM 1738 O O . LYS A 1 217 ? -6.692 -10.422 -12.456 1.00 85.38 217 LYS A O 1
ATOM 1743 N N . LEU A 1 218 ? -6.874 -8.660 -13.821 1.00 84.88 218 LEU A N 1
ATOM 1744 C CA . LEU A 1 218 ? -7.134 -7.698 -12.740 1.00 84.88 218 LEU A CA 1
ATOM 1745 C C . LEU A 1 218 ? -8.478 -7.934 -12.052 1.00 84.88 218 LEU A C 1
ATOM 1747 O O . LEU A 1 218 ? -8.555 -7.821 -10.831 1.00 84.88 218 LEU A O 1
ATOM 1751 N N . ILE A 1 219 ? -9.523 -8.266 -12.811 1.00 82.88 219 ILE A N 1
ATOM 1752 C CA . ILE A 1 219 ? -10.842 -8.604 -12.269 1.00 82.88 219 ILE A CA 1
ATOM 1753 C C . ILE A 1 219 ? -10.748 -9.861 -11.408 1.00 82.88 219 ILE A C 1
ATOM 1755 O O . ILE A 1 219 ? -11.346 -9.903 -10.339 1.00 82.88 219 ILE A O 1
ATOM 1759 N N . GLU A 1 220 ? -9.982 -10.866 -11.822 1.00 80.56 220 GLU A N 1
ATOM 1760 C CA . GLU A 1 220 ? -9.762 -12.084 -11.039 1.00 80.56 220 GLU A CA 1
ATOM 1761 C C . GLU A 1 220 ? -9.050 -11.789 -9.714 1.00 80.56 220 GLU A C 1
ATOM 1763 O O . GLU A 1 220 ? -9.519 -12.235 -8.667 1.00 80.56 220 GLU A O 1
ATOM 1768 N N . ILE A 1 221 ? -8.007 -10.952 -9.728 1.00 77.94 221 ILE A N 1
ATOM 1769 C CA . ILE A 1 221 ? -7.299 -10.495 -8.516 1.00 77.94 221 ILE A CA 1
ATOM 1770 C C . ILE A 1 221 ? -8.203 -9.642 -7.624 1.00 77.94 221 ILE A C 1
ATOM 1772 O O . ILE A 1 221 ? -8.209 -9.780 -6.399 1.00 77.94 221 ILE A O 1
ATOM 1776 N N . PHE A 1 222 ? -8.974 -8.736 -8.224 1.00 75.00 222 PHE A N 1
ATOM 1777 C CA . PHE A 1 222 ? -9.938 -7.929 -7.492 1.00 75.00 222 PHE A CA 1
ATOM 1778 C C . PHE A 1 222 ? -10.987 -8.831 -6.854 1.00 75.00 222 PHE A C 1
ATOM 1780 O O . PHE A 1 222 ? -11.271 -8.683 -5.676 1.00 75.00 222 PHE A O 1
ATOM 1787 N N . ASN A 1 223 ? -11.530 -9.796 -7.586 1.00 71.75 223 ASN A N 1
ATOM 1788 C CA . ASN A 1 223 ? -12.546 -10.709 -7.087 1.00 71.75 223 ASN A CA 1
ATOM 1789 C C . ASN A 1 223 ? -12.007 -11.695 -6.055 1.00 71.75 223 ASN A C 1
ATOM 1791 O O . ASN A 1 223 ? -12.783 -12.103 -5.200 1.00 71.75 223 ASN A O 1
ATOM 1795 N N . SER A 1 224 ? -10.735 -12.098 -6.104 1.00 68.94 224 SER A N 1
ATOM 1796 C CA . SER A 1 224 ? -10.139 -12.982 -5.097 1.00 68.94 224 SER A CA 1
ATOM 1797 C C . SER A 1 224 ? -9.884 -12.241 -3.782 1.00 68.94 224 SER A C 1
ATOM 1799 O O . SER A 1 224 ? -10.283 -12.727 -2.725 1.00 68.94 224 SER A O 1
ATOM 1801 N N . ASN A 1 225 ? -9.339 -11.024 -3.844 1.00 62.69 225 ASN A N 1
ATOM 1802 C CA . ASN A 1 225 ? -9.022 -10.215 -2.661 1.00 62.69 225 ASN A CA 1
ATOM 1803 C C . ASN A 1 225 ? -10.236 -9.465 -2.099 1.00 62.69 225 ASN A C 1
ATOM 1805 O O . ASN A 1 225 ? -10.380 -9.305 -0.890 1.00 62.69 225 ASN A O 1
ATOM 1809 N N . SER A 1 226 ? -11.151 -9.042 -2.969 1.00 57.97 226 SER A N 1
ATOM 1810 C CA . SER A 1 226 ? -12.382 -8.343 -2.587 1.00 57.97 226 SER A CA 1
ATOM 1811 C C . SER A 1 226 ? -13.525 -9.312 -2.308 1.00 57.97 226 SER A C 1
ATOM 1813 O O . SER A 1 226 ? -14.579 -8.863 -1.862 1.00 57.97 226 SER A O 1
ATOM 1815 N N . ARG A 1 227 ? -13.351 -10.633 -2.520 1.00 54.16 227 ARG A N 1
ATOM 1816 C CA . ARG A 1 227 ? -14.374 -11.628 -2.161 1.00 54.16 227 ARG A CA 1
ATOM 1817 C C . ARG A 1 227 ? -14.799 -11.439 -0.717 1.00 54.16 227 ARG A C 1
ATOM 1819 O O . ARG A 1 227 ? -15.990 -11.478 -0.470 1.00 54.16 227 ARG A O 1
ATOM 1826 N N . ALA A 1 228 ? -13.880 -11.175 0.210 1.00 54.38 228 ALA A N 1
ATOM 1827 C CA . ALA A 1 228 ? -14.224 -10.922 1.608 1.00 54.38 228 ALA A CA 1
ATOM 1828 C C . ALA A 1 228 ? -15.189 -9.730 1.764 1.00 54.38 228 ALA A C 1
ATOM 1830 O O . ALA A 1 228 ? -16.248 -9.889 2.362 1.00 54.38 228 ALA A O 1
ATOM 1831 N N . LEU A 1 229 ? -14.896 -8.594 1.120 1.00 53.06 229 LEU A N 1
ATOM 1832 C CA . LEU A 1 229 ? -15.721 -7.379 1.160 1.00 53.06 229 LEU A CA 1
ATOM 1833 C C . LEU A 1 229 ? -17.099 -7.575 0.503 1.00 53.06 229 LEU A C 1
ATOM 1835 O O . LEU A 1 229 ? -18.127 -7.210 1.075 1.00 53.06 229 LEU A O 1
ATOM 1839 N N . TRP A 1 230 ? -17.144 -8.183 -0.688 1.00 52.88 230 TRP A N 1
ATOM 1840 C CA . TRP A 1 230 ? -18.397 -8.456 -1.405 1.00 52.88 230 TRP A CA 1
ATOM 1841 C C . TRP A 1 230 ? -19.218 -9.564 -0.745 1.00 52.88 230 TRP A C 1
ATOM 1843 O O . TRP A 1 230 ? -20.443 -9.486 -0.729 1.00 52.88 230 TRP A O 1
ATOM 1853 N N . THR A 1 231 ? -18.567 -10.578 -0.171 1.00 55.62 231 THR A N 1
ATOM 1854 C CA . THR A 1 231 ? -19.238 -11.639 0.592 1.00 55.62 231 THR A CA 1
ATOM 1855 C C . THR A 1 231 ? -19.800 -11.072 1.884 1.00 55.62 231 THR A C 1
ATOM 1857 O O . THR A 1 231 ? -20.928 -11.402 2.209 1.00 55.62 231 THR A O 1
ATOM 1860 N N . ALA A 1 232 ? -19.101 -10.163 2.567 1.00 56.69 232 ALA A N 1
ATOM 1861 C CA . ALA A 1 232 ? -19.625 -9.497 3.754 1.00 56.69 232 ALA A CA 1
ATOM 1862 C C . ALA A 1 232 ? -20.868 -8.654 3.444 1.00 56.69 232 ALA A C 1
ATOM 1864 O O . ALA A 1 232 ? -21.880 -8.783 4.129 1.00 56.69 232 ALA A O 1
ATOM 1865 N N . ARG A 1 233 ? -20.837 -7.871 2.355 1.00 61.81 233 ARG A N 1
ATOM 1866 C CA . ARG A 1 233 ? -22.015 -7.137 1.870 1.00 61.81 233 ARG A CA 1
ATOM 1867 C C . ARG A 1 233 ? -23.155 -8.086 1.491 1.00 61.81 233 ARG A C 1
ATOM 1869 O O . ARG A 1 233 ? -24.297 -7.856 1.867 1.00 61.81 233 ARG A O 1
ATOM 1876 N N . LYS A 1 234 ? -22.841 -9.201 0.825 1.00 60.12 234 LYS A N 1
ATOM 1877 C CA . LYS A 1 234 ? -23.817 -10.246 0.493 1.00 60.12 234 LYS A CA 1
ATOM 1878 C C . LYS A 1 234 ? -24.356 -10.968 1.736 1.00 60.12 234 LYS A C 1
ATOM 1880 O O . LYS A 1 234 ? -25.505 -11.378 1.715 1.00 60.12 234 LYS A O 1
ATOM 1885 N N . ILE A 1 235 ? -23.574 -11.118 2.809 1.00 62.72 235 ILE A N 1
ATOM 1886 C CA . ILE A 1 235 ? -24.007 -11.677 4.102 1.00 62.72 235 ILE A CA 1
ATOM 1887 C C . ILE A 1 235 ? -24.944 -10.694 4.813 1.00 62.72 235 ILE A C 1
ATOM 1889 O O . ILE A 1 235 ? -25.999 -11.109 5.282 1.00 62.72 235 ILE A O 1
ATOM 1893 N N . GLU A 1 236 ? -24.611 -9.400 4.839 1.00 62.94 236 GLU A N 1
ATOM 1894 C CA . GLU A 1 236 ? -25.492 -8.353 5.378 1.00 62.94 236 GLU A CA 1
ATOM 1895 C C . GLU A 1 236 ? -26.818 -8.255 4.594 1.00 62.94 236 GLU A C 1
ATOM 1897 O O . GLU A 1 236 ? -27.886 -8.023 5.171 1.00 62.94 236 GLU A O 1
ATOM 1902 N N . GLU A 1 237 ? -26.772 -8.478 3.277 1.00 65.81 237 GLU A N 1
ATOM 1903 C CA . GLU A 1 237 ? -27.949 -8.579 2.405 1.00 65.81 237 GLU A CA 1
ATOM 1904 C C . GLU A 1 237 ? -28.709 -9.911 2.592 1.00 65.81 237 GLU A C 1
ATOM 1906 O O . GLU A 1 237 ? -29.937 -9.913 2.537 1.00 65.81 237 GLU A O 1
ATOM 1911 N N . ALA A 1 238 ? -28.015 -11.022 2.877 1.00 61.81 238 ALA A N 1
ATOM 1912 C CA . ALA A 1 238 ? -28.593 -12.350 3.129 1.00 61.81 238 ALA A CA 1
ATOM 1913 C C . ALA A 1 238 ? -29.197 -12.515 4.531 1.00 61.81 238 ALA A C 1
ATOM 1915 O O . ALA A 1 238 ? -29.846 -13.523 4.809 1.00 61.81 238 ALA A O 1
ATOM 1916 N N . TRP A 1 239 ? -28.998 -11.551 5.426 1.00 69.69 239 TRP A N 1
ATOM 1917 C CA . TRP A 1 239 ? -29.708 -11.480 6.694 1.00 69.69 239 TRP A CA 1
ATOM 1918 C C . TRP A 1 239 ? -31.213 -11.292 6.453 1.00 69.69 239 TRP A C 1
ATOM 1920 O O . TRP A 1 239 ? -31.679 -10.192 6.148 1.00 69.69 239 TRP A O 1
ATOM 1930 N N . ILE A 1 240 ? -31.961 -12.391 6.585 1.00 66.62 240 ILE A N 1
ATOM 1931 C CA . ILE A 1 240 ? -33.419 -12.451 6.444 1.00 66.62 240 ILE A CA 1
ATOM 1932 C C . ILE A 1 240 ? -34.066 -12.124 7.796 1.00 66.62 240 ILE A C 1
ATOM 1934 O O . ILE A 1 240 ? -33.736 -12.739 8.808 1.00 66.62 240 ILE A O 1
ATOM 1938 N N . GLY A 1 241 ? -35.017 -11.189 7.799 1.00 76.75 241 GLY A N 1
ATOM 1939 C CA . GLY A 1 241 ? -35.815 -10.829 8.974 1.00 76.75 241 GLY A CA 1
ATOM 1940 C C . GLY A 1 241 ? -35.621 -9.385 9.436 1.00 76.75 241 GLY A C 1
ATOM 1941 O O . GLY A 1 241 ? -35.039 -8.557 8.734 1.00 76.75 241 GLY A O 1
ATOM 1942 N N . GLU A 1 242 ? -36.150 -9.081 10.620 1.00 83.94 242 GLU A N 1
ATOM 1943 C CA . GLU A 1 242 ? -36.027 -7.762 11.240 1.00 83.94 242 GLU A CA 1
ATOM 1944 C C . GLU A 1 242 ? -34.566 -7.484 11.629 1.00 83.94 242 GLU A C 1
ATOM 1946 O O . GLU A 1 242 ? -33.879 -8.340 12.200 1.00 83.94 242 GLU A O 1
ATOM 1951 N N . LYS A 1 243 ? -34.081 -6.284 11.288 1.00 87.12 243 LYS A N 1
ATOM 1952 C CA . LYS A 1 243 ? -32.696 -5.852 11.507 1.00 87.12 243 LYS A CA 1
ATOM 1953 C C . LYS A 1 243 ? -32.635 -4.806 12.614 1.00 87.12 243 LYS A C 1
ATOM 1955 O O . LYS A 1 243 ? -33.527 -3.975 12.749 1.00 87.12 243 LYS A O 1
ATOM 1960 N N . ARG A 1 244 ? -31.534 -4.814 13.355 1.00 88.44 244 ARG A N 1
ATOM 1961 C CA . ARG A 1 244 ? -31.171 -3.823 14.364 1.00 88.44 244 ARG A CA 1
ATOM 1962 C C . ARG A 1 244 ? -29.834 -3.182 14.027 1.00 88.44 244 ARG A C 1
ATOM 1964 O O . ARG A 1 244 ? -28.934 -3.831 13.496 1.00 88.44 244 ARG A O 1
ATOM 1971 N N . GLN A 1 245 ? -29.688 -1.919 14.386 1.00 90.81 245 GLN A N 1
ATOM 1972 C CA . GLN A 1 245 ? -28.430 -1.210 14.240 1.00 90.81 245 GLN A CA 1
ATOM 1973 C C . GLN A 1 245 ? -27.525 -1.535 15.429 1.00 90.81 245 GLN A C 1
ATOM 1975 O O . GLN A 1 245 ? -27.941 -1.419 16.579 1.00 90.81 245 GLN A O 1
ATOM 1980 N N . VAL A 1 246 ? -26.283 -1.924 15.160 1.00 93.00 246 VAL A N 1
ATOM 1981 C CA . VAL A 1 246 ? -25.252 -2.144 16.179 1.00 93.00 246 VAL A CA 1
ATOM 1982 C C . VAL A 1 246 ? -24.006 -1.371 15.768 1.00 93.00 246 VAL A C 1
ATOM 1984 O O . VAL A 1 246 ? -23.555 -1.463 14.624 1.00 93.00 246 VAL A O 1
ATOM 1987 N N . GLN A 1 247 ? -23.444 -0.603 16.696 1.00 94.19 247 GLN A N 1
ATOM 1988 C CA . GLN A 1 247 ? -22.155 0.055 16.513 1.00 94.19 247 GLN A CA 1
ATOM 1989 C C . GLN A 1 247 ? -21.070 -0.791 17.171 1.00 94.19 247 GLN A C 1
ATOM 1991 O O . GLN A 1 247 ? -21.205 -1.199 18.323 1.00 94.19 247 GLN A O 1
ATOM 1996 N N . TYR A 1 248 ? -19.979 -1.038 16.456 1.00 94.44 248 TYR A N 1
ATOM 1997 C CA . TYR A 1 248 ? -18.831 -1.775 16.965 1.00 94.44 248 TYR A CA 1
ATOM 1998 C C . TYR A 1 248 ? -17.564 -0.929 16.830 1.00 94.44 248 TYR A C 1
ATOM 2000 O O . TYR A 1 248 ? -17.186 -0.524 15.732 1.00 94.44 248 TYR A O 1
ATOM 2008 N N . SER A 1 249 ? -16.901 -0.635 17.949 1.00 93.56 249 SER A N 1
ATOM 2009 C CA . SER A 1 249 ? -15.629 0.087 17.974 1.00 93.56 249 SER A CA 1
ATOM 2010 C C . SER A 1 249 ? -14.468 -0.741 18.510 1.00 93.56 249 SER A C 1
ATOM 2012 O O . SER A 1 249 ? -14.637 -1.577 19.393 1.00 93.56 249 SER A O 1
ATOM 2014 N N . LEU A 1 250 ? -13.268 -0.400 18.044 1.00 92.56 250 LEU A N 1
ATOM 2015 C CA . LEU A 1 250 ? -11.994 -0.817 18.628 1.00 92.56 250 LEU A CA 1
ATOM 2016 C C . LEU A 1 250 ? -11.306 0.391 19.244 1.00 92.56 250 LEU A C 1
ATOM 2018 O O . LEU A 1 250 ? -11.094 1.388 18.542 1.00 92.56 250 LEU A O 1
ATOM 2022 N N . TRP A 1 251 ? -10.988 0.310 20.534 1.00 90.56 251 TRP A N 1
ATOM 2023 C CA . TRP A 1 251 ? -10.245 1.331 21.270 1.00 90.56 251 TRP A CA 1
ATOM 2024 C C . TRP A 1 251 ? -8.902 0.762 21.725 1.00 90.56 251 TRP A C 1
ATOM 2026 O O . TRP A 1 251 ? -8.857 -0.307 22.330 1.00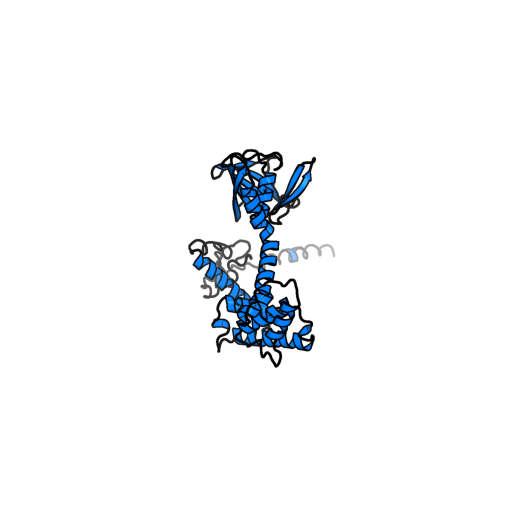 90.56 251 TRP A O 1
ATOM 2036 N N . LEU A 1 252 ? -7.819 1.494 21.469 1.00 85.06 252 LEU A N 1
ATOM 2037 C CA . LEU A 1 252 ? -6.483 1.146 21.955 1.00 85.06 252 LEU A CA 1
ATOM 2038 C C . LEU A 1 252 ? -6.006 2.152 23.007 1.00 85.06 252 LEU A C 1
ATOM 2040 O O . LEU A 1 252 ? -6.063 3.367 22.789 1.00 85.06 252 LEU A O 1
ATOM 2044 N N . GLY A 1 253 ? -5.517 1.626 24.132 1.00 72.31 253 GLY A N 1
ATOM 2045 C CA . GLY A 1 253 ? -4.909 2.385 25.220 1.00 72.31 253 GLY A CA 1
ATOM 2046 C C . GLY A 1 253 ? -5.890 3.181 26.079 1.00 72.31 253 GLY A C 1
ATOM 2047 O O . GLY A 1 253 ? -7.056 3.390 25.739 1.00 72.31 253 GLY A O 1
ATOM 2048 N N . THR A 1 254 ? -5.400 3.669 27.217 1.00 67.75 254 THR A N 1
ATOM 2049 C CA . THR A 1 254 ? -6.189 4.417 28.213 1.00 67.75 254 THR A CA 1
ATOM 2050 C C . THR A 1 254 ? -6.677 5.772 27.693 1.00 67.75 254 THR A C 1
ATOM 2052 O O . THR A 1 254 ? -7.796 6.185 27.996 1.00 67.75 254 THR A O 1
ATOM 2055 N N . SER A 1 255 ? -5.889 6.430 26.839 1.00 61.53 255 SER A N 1
ATOM 2056 C CA . SER A 1 255 ? -6.229 7.699 26.181 1.00 61.53 255 SER A CA 1
ATOM 2057 C C . SER A 1 255 ? -7.089 7.543 24.920 1.00 61.53 255 SER A C 1
ATOM 2059 O O . SER A 1 255 ? -7.425 8.548 24.293 1.00 61.53 255 SER A O 1
ATOM 2061 N N . LYS A 1 256 ? -7.465 6.308 24.542 1.00 73.69 256 LYS A N 1
ATOM 2062 C CA . LYS A 1 256 ? -8.221 5.993 23.314 1.00 73.69 256 LYS A CA 1
ATOM 2063 C C . LYS A 1 256 ? -7.551 6.571 22.058 1.00 73.69 256 LYS A C 1
ATOM 2065 O O . LYS A 1 256 ? -8.230 7.095 21.174 1.00 73.69 256 LYS A O 1
ATOM 2070 N N . TYR A 1 257 ? -6.219 6.500 21.989 1.00 60.84 257 TYR A N 1
ATOM 2071 C CA . TYR A 1 257 ? -5.424 7.154 20.941 1.00 60.84 257 TYR A CA 1
ATOM 2072 C C . TYR A 1 257 ? -5.742 6.635 19.532 1.00 60.84 257 TYR A C 1
ATOM 2074 O O . TYR A 1 257 ? -5.518 7.337 18.547 1.00 60.84 257 TYR A O 1
ATOM 2082 N N . LEU A 1 258 ? -6.314 5.433 19.431 1.00 61.88 258 LEU A N 1
ATOM 2083 C CA . LEU A 1 258 ? -6.906 4.917 18.207 1.00 61.88 258 LEU A CA 1
ATOM 2084 C C . LEU A 1 258 ? -8.339 4.458 18.484 1.00 61.88 258 LEU A C 1
ATOM 2086 O O . LEU A 1 258 ? -8.564 3.553 19.287 1.00 61.88 258 LEU A O 1
ATOM 2090 N N . LYS A 1 259 ? -9.299 5.080 17.789 1.00 81.88 259 LYS A N 1
ATOM 2091 C CA . LYS A 1 259 ? -10.708 4.675 17.759 1.00 81.88 259 LYS A CA 1
ATOM 2092 C C . LYS A 1 259 ? -11.127 4.423 16.319 1.00 81.88 259 LYS A C 1
ATOM 2094 O O . LYS A 1 259 ? -11.240 5.357 15.529 1.00 81.88 259 LYS A O 1
ATOM 2099 N N . THR A 1 260 ? -11.429 3.171 16.005 1.00 84.62 260 THR A N 1
ATOM 2100 C CA . THR A 1 260 ? -12.097 2.794 14.751 1.00 84.62 260 THR A CA 1
ATOM 2101 C C . THR A 1 260 ? -13.509 2.335 15.079 1.00 84.62 260 THR A C 1
ATOM 2103 O O . THR A 1 260 ? -13.717 1.720 16.118 1.00 84.62 260 THR A O 1
ATOM 2106 N N . THR A 1 261 ? -14.497 2.687 14.254 1.00 90.31 261 THR A N 1
ATOM 2107 C CA . THR A 1 261 ? -15.908 2.322 14.471 1.00 90.31 261 THR A CA 1
ATOM 2108 C C . THR A 1 261 ? -16.534 1.868 13.165 1.00 90.31 261 THR A C 1
ATOM 2110 O O . THR A 1 261 ? -16.309 2.504 12.137 1.00 90.31 261 THR A O 1
ATOM 2113 N N . ILE A 1 262 ? -17.324 0.801 13.230 1.00 89.00 262 ILE A N 1
ATOM 2114 C CA . ILE A 1 262 ? -18.139 0.281 12.140 1.00 89.00 262 ILE A CA 1
ATOM 2115 C C . ILE A 1 262 ? -19.595 0.172 12.603 1.00 89.00 262 ILE A C 1
ATOM 2117 O O . ILE A 1 262 ? -19.865 -0.178 13.751 1.00 89.00 262 ILE A O 1
ATOM 2121 N N . ASN A 1 263 ? -20.527 0.491 11.709 1.00 90.38 263 ASN A N 1
ATOM 2122 C CA . ASN A 1 263 ? -21.962 0.375 11.950 1.00 90.38 263 ASN A CA 1
ATOM 2123 C C . ASN A 1 263 ? -22.494 -0.787 11.111 1.00 90.38 263 ASN A C 1
ATOM 2125 O O . ASN A 1 263 ? -22.218 -0.834 9.915 1.00 90.38 263 ASN A O 1
ATOM 2129 N N . LEU A 1 264 ? -23.234 -1.706 11.730 1.00 88.50 264 LEU A N 1
ATOM 2130 C CA . LEU A 1 264 ? -23.731 -2.930 11.097 1.00 88.50 264 LEU A CA 1
ATOM 2131 C C . LEU A 1 264 ? -25.228 -3.096 11.384 1.00 88.50 264 LEU A C 1
ATOM 2133 O O . LEU A 1 264 ? -25.675 -2.818 12.499 1.00 88.50 264 LEU A O 1
ATOM 2137 N N . ASN A 1 265 ? -25.994 -3.584 10.406 1.00 88.00 265 ASN A N 1
ATOM 2138 C CA . ASN A 1 265 ? -27.433 -3.831 10.553 1.00 88.00 265 ASN A CA 1
ATOM 2139 C C . ASN A 1 265 ? -27.738 -5.320 10.779 1.00 88.00 265 ASN A C 1
ATOM 2141 O O . ASN A 1 265 ? -28.179 -6.006 9.862 1.00 88.00 265 ASN A O 1
ATOM 2145 N N . ALA A 1 266 ? -27.490 -5.825 11.988 1.00 87.00 266 ALA A N 1
ATOM 2146 C CA . ALA A 1 266 ? -27.593 -7.247 12.330 1.00 87.00 266 ALA A CA 1
ATOM 2147 C C . ALA A 1 266 ? -29.036 -7.734 12.581 1.00 87.00 266 ALA A C 1
ATOM 2149 O O . ALA A 1 266 ? -29.849 -6.961 13.079 1.00 87.00 266 ALA A O 1
ATOM 2150 N N . PRO A 1 267 ? -29.375 -9.012 12.329 1.00 87.62 267 PRO A N 1
ATOM 2151 C CA . PRO A 1 267 ? -30.655 -9.595 12.722 1.00 87.62 267 PRO A CA 1
ATOM 2152 C C . PRO A 1 267 ? -30.879 -9.528 14.236 1.00 87.62 267 PRO A C 1
ATOM 2154 O O . PRO A 1 267 ? -29.935 -9.645 15.024 1.00 87.62 267 PRO A O 1
ATOM 2157 N N . VAL A 1 268 ? -32.141 -9.414 14.656 1.00 84.94 268 VAL A N 1
ATOM 2158 C CA . VAL A 1 268 ? -32.527 -9.295 16.079 1.00 84.94 268 VAL A CA 1
ATOM 2159 C C . VAL A 1 268 ? -32.051 -10.475 16.947 1.00 84.94 268 VAL A C 1
ATOM 2161 O O . VAL A 1 268 ? -31.740 -10.286 18.119 1.00 84.94 268 VAL A O 1
ATOM 2164 N N . ASN A 1 269 ? -31.900 -11.680 16.395 1.00 84.25 269 ASN A N 1
ATOM 2165 C CA . ASN A 1 269 ? -31.497 -12.864 17.171 1.00 84.25 269 ASN A CA 1
ATOM 2166 C C . ASN A 1 269 ? -30.020 -13.254 17.001 1.00 84.25 269 ASN A C 1
ATOM 2168 O O . ASN A 1 269 ? -29.604 -14.304 17.488 1.00 84.25 269 ASN A O 1
ATOM 2172 N N . GLU A 1 270 ? -29.213 -12.430 16.327 1.00 88.56 270 GLU A N 1
ATOM 2173 C CA . GLU A 1 270 ? -27.801 -12.752 16.114 1.00 88.56 270 GLU A CA 1
ATOM 2174 C C . GLU A 1 270 ? -26.933 -12.482 17.343 1.00 88.56 270 GLU A C 1
ATOM 2176 O O . GLU A 1 270 ? -27.143 -11.527 18.099 1.00 88.56 270 GLU A O 1
ATOM 2181 N N . LYS A 1 271 ? -25.917 -13.325 17.522 1.00 92.94 271 LYS A N 1
ATOM 2182 C CA . LYS A 1 271 ? -24.919 -13.178 18.586 1.00 92.94 271 LYS A CA 1
ATOM 2183 C C . LYS A 1 271 ? -23.812 -12.231 18.152 1.00 92.94 271 LYS A C 1
ATOM 2185 O O . LYS A 1 271 ? -23.519 -12.092 16.962 1.00 92.94 271 LYS A O 1
ATOM 2190 N N . PHE A 1 272 ? -23.156 -11.594 19.118 1.00 93.75 272 PHE A N 1
ATOM 2191 C CA . PHE A 1 272 ? -22.104 -10.631 18.803 1.00 93.75 272 PHE A CA 1
ATOM 2192 C C . PHE A 1 272 ? -20.928 -11.271 18.059 1.00 93.75 272 PHE A C 1
ATOM 2194 O O . PHE A 1 272 ? -20.378 -10.663 17.148 1.00 93.75 272 PHE A O 1
ATOM 2201 N N . TYR A 1 273 ? -20.616 -12.535 18.343 1.00 92.50 273 TYR A N 1
ATOM 2202 C CA . TYR A 1 273 ? -19.593 -13.289 17.620 1.00 92.50 273 TYR A CA 1
ATOM 2203 C C . TYR A 1 273 ? -19.829 -13.353 16.099 1.00 92.50 273 TYR A C 1
ATOM 2205 O O . TYR A 1 273 ? -18.895 -13.167 15.318 1.00 92.50 273 TYR A O 1
ATOM 2213 N N . SER A 1 274 ? -21.074 -13.568 15.658 1.00 89.12 274 SER A N 1
ATOM 2214 C CA . SER A 1 274 ? -21.435 -13.552 14.232 1.00 89.12 274 SER A CA 1
ATOM 2215 C C . SER A 1 274 ? -21.220 -12.165 13.623 1.00 89.12 274 SER A C 1
ATOM 2217 O O . SER A 1 274 ? -20.667 -12.039 12.532 1.00 89.12 274 SER A O 1
ATOM 2219 N N . ILE A 1 275 ? -21.600 -11.116 14.358 1.00 90.94 275 ILE A N 1
ATOM 2220 C CA . ILE A 1 275 ? -21.431 -9.716 13.946 1.00 90.94 275 ILE A CA 1
ATOM 2221 C C . ILE A 1 275 ? -19.944 -9.378 13.805 1.00 90.94 275 ILE A C 1
ATOM 2223 O O . ILE A 1 275 ? -19.555 -8.756 12.820 1.00 90.94 275 ILE A O 1
ATOM 2227 N N . MET A 1 276 ? -19.099 -9.842 14.731 1.00 92.69 276 MET A N 1
ATOM 2228 C CA . MET A 1 276 ? -17.647 -9.671 14.648 1.00 92.69 276 MET A CA 1
ATOM 2229 C C . MET A 1 276 ? -17.068 -10.341 13.402 1.00 92.69 276 MET A C 1
ATOM 2231 O O . MET A 1 276 ? -16.241 -9.741 12.721 1.00 92.69 276 MET A O 1
ATOM 2235 N N . LYS A 1 277 ? -17.511 -11.562 13.063 1.00 89.62 277 LYS A N 1
ATOM 2236 C CA . LYS A 1 277 ? -17.066 -12.248 11.837 1.00 89.62 277 LYS A CA 1
ATOM 2237 C C . LYS A 1 277 ? -17.389 -11.443 10.584 1.00 89.62 277 LYS A C 1
ATOM 2239 O O . LYS A 1 277 ? -16.546 -11.352 9.698 1.00 89.62 277 LYS A O 1
ATOM 2244 N N . VAL A 1 278 ? -18.578 -10.846 10.521 1.00 87.38 278 VAL A N 1
ATOM 2245 C CA . VAL A 1 278 ? -18.949 -9.961 9.409 1.00 87.38 278 VAL A CA 1
ATOM 2246 C C . VAL A 1 278 ? -18.089 -8.698 9.431 1.00 87.38 278 VAL A C 1
ATOM 2248 O O . VAL A 1 278 ? -17.501 -8.362 8.409 1.00 87.38 278 VAL A O 1
ATOM 2251 N N . ALA A 1 279 ? -17.917 -8.054 10.590 1.00 89.12 279 ALA A N 1
ATOM 2252 C CA . ALA A 1 279 ? -17.076 -6.864 10.738 1.00 89.12 279 ALA A CA 1
ATOM 2253 C C . ALA A 1 279 ? -15.643 -7.092 10.226 1.00 89.12 279 ALA A C 1
ATOM 2255 O O . ALA A 1 279 ? -15.133 -6.281 9.460 1.00 89.12 279 ALA A O 1
ATOM 2256 N N . ALA A 1 280 ? -15.033 -8.225 10.584 1.00 88.50 280 ALA A N 1
ATOM 2257 C CA . ALA A 1 280 ? -13.700 -8.634 10.142 1.00 88.50 280 ALA A CA 1
ATOM 2258 C C . ALA A 1 280 ? -13.585 -8.835 8.621 1.00 88.50 280 ALA A C 1
ATOM 2260 O O . ALA A 1 280 ? -12.498 -8.691 8.062 1.00 88.50 280 ALA A O 1
ATOM 2261 N N . GLN A 1 281 ? -14.686 -9.196 7.955 1.00 80.44 281 GLN A N 1
ATOM 2262 C CA . GLN A 1 281 ? -14.734 -9.341 6.499 1.00 80.44 281 GLN A CA 1
ATOM 2263 C C . GLN A 1 281 ? -15.010 -8.011 5.786 1.00 80.44 281 GLN A C 1
ATOM 2265 O O . GLN A 1 281 ? -14.544 -7.830 4.663 1.00 80.44 281 GLN A O 1
ATOM 2270 N N . VAL A 1 282 ? -15.750 -7.091 6.420 1.00 79.62 282 VAL A N 1
ATOM 2271 C CA . VAL A 1 282 ? -16.001 -5.735 5.897 1.00 79.62 282 VAL A CA 1
ATOM 2272 C C . VAL A 1 282 ? -14.768 -4.839 6.044 1.00 79.62 282 VAL A C 1
ATOM 2274 O O . VAL A 1 282 ? -14.509 -4.003 5.184 1.00 79.62 282 VAL A O 1
ATOM 2277 N N . ASP A 1 283 ? -14.007 -4.981 7.127 1.00 79.00 283 ASP A N 1
ATOM 2278 C CA . ASP A 1 283 ? -12.841 -4.147 7.410 1.00 79.00 283 ASP A CA 1
ATOM 2279 C C . ASP A 1 283 ? -11.755 -4.974 8.113 1.00 79.00 283 ASP A C 1
ATOM 2281 O O . ASP A 1 283 ? -11.950 -5.481 9.219 1.00 79.00 283 ASP A O 1
ATOM 2285 N N . GLU A 1 284 ? -10.583 -5.085 7.473 1.00 80.62 284 GLU A N 1
ATOM 2286 C CA . GLU A 1 284 ? -9.455 -5.899 7.953 1.00 80.62 284 GLU A CA 1
ATOM 2287 C C . GLU A 1 284 ? -8.990 -5.487 9.360 1.00 80.62 284 GLU A C 1
ATOM 2289 O O . GLU A 1 284 ? -8.464 -6.314 10.106 1.00 80.62 284 GLU A O 1
ATOM 2294 N N . ARG A 1 285 ? -9.226 -4.233 9.772 1.00 83.19 285 ARG A N 1
ATOM 2295 C CA . ARG A 1 285 ? -8.895 -3.755 11.125 1.00 83.19 285 ARG A CA 1
ATOM 2296 C C . ARG A 1 285 ? -9.687 -4.473 12.213 1.00 83.19 285 ARG A C 1
ATOM 2298 O O . ARG A 1 285 ? -9.235 -4.531 13.346 1.00 83.19 285 ARG A O 1
ATOM 2305 N N . PHE A 1 286 ? -10.849 -5.030 11.885 1.00 88.62 286 PHE A N 1
ATOM 2306 C CA . PHE A 1 286 ? -11.658 -5.814 12.815 1.00 88.62 286 PHE A CA 1
ATOM 2307 C C . PHE A 1 286 ? -11.350 -7.308 12.759 1.00 88.62 286 PHE A C 1
ATOM 2309 O O . PHE A 1 286 ? -12.018 -8.080 13.443 1.00 88.62 286 PHE A O 1
ATOM 2316 N N . ARG A 1 287 ? -10.350 -7.742 11.978 1.00 89.94 287 ARG A N 1
ATOM 2317 C CA . ARG A 1 287 ? -9.904 -9.137 11.991 1.00 89.94 287 ARG A CA 1
ATOM 2318 C C . ARG A 1 287 ? -9.420 -9.518 13.384 1.00 89.94 287 ARG A C 1
ATOM 2320 O O . ARG A 1 287 ? -8.664 -8.768 13.998 1.00 89.94 287 ARG A O 1
ATOM 2327 N N . PHE A 1 288 ? -9.853 -10.681 13.852 1.00 92.88 288 PHE A N 1
ATOM 2328 C CA . PHE A 1 288 ? -9.590 -11.155 15.200 1.00 92.88 288 PHE A CA 1
ATOM 2329 C C . PHE A 1 288 ? -9.277 -12.649 15.211 1.00 92.88 288 PHE A C 1
ATOM 2331 O O . PHE A 1 288 ? -9.773 -13.391 14.359 1.00 92.88 288 PHE A O 1
ATOM 2338 N N . ASP A 1 289 ? -8.515 -13.072 16.215 1.00 91.31 289 ASP A N 1
ATOM 2339 C CA . ASP A 1 289 ? -8.189 -14.471 16.474 1.00 91.31 289 ASP A CA 1
ATOM 2340 C C . ASP A 1 289 ? -8.758 -14.907 17.830 1.00 91.31 289 ASP A C 1
ATOM 2342 O O . ASP A 1 289 ? -8.938 -14.107 18.758 1.00 91.31 289 ASP A O 1
ATOM 2346 N N . VAL A 1 290 ? -9.098 -16.193 17.929 1.00 93.06 290 VAL A N 1
ATOM 2347 C CA . VAL A 1 290 ? -9.761 -16.771 19.102 1.00 93.06 290 VAL A CA 1
ATOM 2348 C C . VAL A 1 290 ? -9.046 -18.002 19.622 1.00 93.06 290 VAL A C 1
ATOM 2350 O O . VAL A 1 290 ? -8.581 -18.841 18.856 1.00 93.06 290 VAL A O 1
ATOM 2353 N N . SER A 1 291 ? -9.018 -18.129 20.943 1.00 89.50 291 SER A N 1
ATOM 2354 C CA . SER A 1 291 ? -8.621 -19.341 21.651 1.00 89.50 291 SER A CA 1
ATOM 2355 C C . SER A 1 291 ? -9.848 -19.935 22.335 1.00 89.50 291 SER A C 1
ATOM 2357 O O . SER A 1 291 ? -10.776 -19.214 22.703 1.00 89.50 291 SER A O 1
ATOM 2359 N N . MET A 1 292 ? -9.892 -21.256 22.481 1.00 89.69 292 MET A N 1
ATOM 2360 C CA . MET A 1 292 ? -10.991 -21.916 23.184 1.00 89.69 292 MET A CA 1
ATOM 2361 C C . MET A 1 292 ? -10.685 -21.961 24.682 1.00 89.69 292 MET A C 1
ATOM 2363 O O . MET A 1 292 ? -9.678 -22.539 25.085 1.00 89.69 292 MET A O 1
ATOM 2367 N N . ARG A 1 293 ? -11.564 -21.380 25.504 1.00 86.38 293 ARG A N 1
ATOM 2368 C CA . ARG A 1 293 ? -11.540 -21.475 26.973 1.00 86.38 293 ARG A CA 1
ATOM 2369 C C . ARG A 1 293 ? -12.901 -21.978 27.445 1.00 86.38 293 ARG A C 1
ATOM 2371 O O . ARG A 1 293 ? -13.919 -21.414 27.057 1.00 86.38 293 ARG A O 1
ATOM 2378 N N . ASP A 1 294 ? -12.928 -23.077 28.196 1.00 86.81 294 ASP A N 1
ATOM 2379 C CA . ASP A 1 294 ? -14.163 -23.733 28.668 1.00 86.81 294 ASP A CA 1
ATOM 2380 C C . ASP A 1 294 ? -15.197 -24.000 27.555 1.00 86.81 294 ASP A C 1
ATOM 2382 O O . ASP A 1 294 ? -16.404 -23.828 27.724 1.00 86.81 294 ASP A O 1
ATOM 2386 N N . GLY A 1 295 ? -14.714 -24.379 26.367 1.00 86.19 295 GLY A N 1
ATOM 2387 C CA . GLY A 1 295 ? -15.556 -24.633 25.193 1.00 86.19 295 GLY A CA 1
ATOM 2388 C C . GLY A 1 295 ? -16.131 -23.378 24.525 1.00 86.19 295 GLY A C 1
ATOM 2389 O O . GLY A 1 295 ? -16.930 -23.500 23.598 1.00 86.19 295 GLY A O 1
ATOM 2390 N N . LYS A 1 296 ? -15.726 -22.178 24.956 1.00 90.06 296 LYS A N 1
ATOM 2391 C CA . LYS A 1 296 ? -16.177 -20.894 24.409 1.00 90.06 296 LYS A CA 1
ATOM 2392 C C . LYS A 1 296 ? -15.023 -20.123 23.760 1.00 90.06 296 LYS A C 1
ATOM 2394 O O . LYS A 1 296 ? -13.887 -20.204 24.229 1.00 90.06 296 LYS A O 1
ATOM 2399 N N . PRO A 1 297 ? -15.289 -19.349 22.691 1.00 90.19 297 PRO A N 1
ATOM 2400 C CA . PRO A 1 297 ? -14.267 -18.532 22.058 1.00 90.19 297 PRO A CA 1
ATOM 2401 C C . PRO A 1 297 ? -13.925 -17.326 22.941 1.00 90.19 297 PRO A C 1
ATOM 2403 O O . PRO A 1 297 ? -14.788 -16.506 23.270 1.00 90.19 297 PRO A O 1
ATOM 2406 N N . TYR A 1 298 ? -12.649 -17.211 23.285 1.00 91.50 298 TYR A N 1
ATOM 2407 C CA . TYR A 1 298 ? -12.036 -16.039 23.890 1.00 91.50 298 TYR A CA 1
ATOM 2408 C C . TYR A 1 298 ? -11.217 -15.307 22.825 1.00 91.50 298 TYR A C 1
ATOM 2410 O O . TYR A 1 298 ? -10.340 -15.897 22.190 1.00 91.50 298 TYR A O 1
ATOM 2418 N N . VAL A 1 299 ? -11.527 -14.033 22.606 1.00 93.81 299 VAL A N 1
ATOM 2419 C CA . VAL A 1 299 ? -10.844 -13.189 21.619 1.00 93.81 299 VAL A CA 1
ATOM 2420 C C . VAL A 1 299 ? -9.568 -12.658 22.255 1.00 93.81 299 VAL A C 1
ATOM 2422 O O . VAL A 1 299 ? -9.654 -11.848 23.169 1.00 93.81 299 VAL A O 1
ATOM 2425 N N . TYR A 1 300 ? -8.416 -13.129 21.778 1.00 91.19 300 TYR A N 1
ATOM 2426 C CA . TYR A 1 300 ? -7.104 -12.758 22.326 1.00 91.19 300 TYR A CA 1
ATOM 2427 C C . TYR A 1 300 ? -6.302 -11.850 21.391 1.00 91.19 300 TYR A C 1
ATOM 2429 O O . TYR A 1 300 ? -5.241 -11.370 21.762 1.00 91.19 300 TYR A O 1
ATOM 2437 N N . SER A 1 301 ? -6.766 -11.641 20.159 1.00 92.62 301 SER A N 1
ATOM 2438 C CA . SER A 1 301 ? -6.097 -10.787 19.182 1.00 92.62 301 SER A CA 1
ATOM 2439 C C . SER A 1 301 ? -7.131 -10.079 18.333 1.00 92.62 301 SER A C 1
ATOM 2441 O O . SER A 1 301 ? -8.062 -10.718 17.841 1.00 92.62 301 SER A O 1
ATOM 2443 N N . ILE A 1 302 ? -6.976 -8.769 18.146 1.00 91.56 302 ILE A N 1
ATOM 2444 C CA . ILE A 1 302 ? -7.777 -7.976 17.209 1.00 91.56 302 ILE A CA 1
ATOM 2445 C C . ILE A 1 302 ? -6.857 -6.992 16.493 1.00 91.56 302 ILE A C 1
ATOM 2447 O O . ILE A 1 302 ? -5.966 -6.402 17.096 1.00 91.56 302 ILE A O 1
ATOM 2451 N N . SER A 1 303 ? -7.050 -6.800 15.188 1.00 86.56 303 SER A N 1
ATOM 2452 C CA . SER A 1 303 ? -6.188 -5.955 14.353 1.00 86.56 303 SER A CA 1
ATOM 2453 C C . SER A 1 303 ? -4.708 -6.376 14.385 1.00 86.56 303 SER A C 1
ATOM 2455 O O . SER A 1 303 ? -3.830 -5.536 14.179 1.00 86.56 303 SER A O 1
ATOM 2457 N N . ARG A 1 304 ? -4.428 -7.671 14.615 1.00 84.56 304 ARG A N 1
ATOM 2458 C CA . ARG A 1 304 ? -3.078 -8.235 14.835 1.00 84.56 304 ARG A CA 1
ATOM 2459 C C . ARG A 1 304 ? -2.384 -7.752 16.120 1.00 84.56 304 ARG A C 1
ATOM 2461 O O . ARG A 1 304 ? -1.176 -7.920 16.245 1.00 84.56 304 ARG A O 1
ATOM 2468 N N . VAL A 1 305 ? -3.117 -7.120 17.033 1.00 84.44 305 VAL A N 1
ATOM 2469 C CA . VAL A 1 305 ? -2.627 -6.779 18.370 1.00 84.44 305 VAL A CA 1
ATOM 2470 C C . VAL A 1 305 ? -3.096 -7.877 19.306 1.00 84.44 305 VAL A C 1
ATOM 2472 O O . VAL A 1 305 ? -4.301 -8.030 19.512 1.00 84.44 305 VAL A O 1
ATOM 2475 N N . GLU A 1 306 ? -2.148 -8.644 19.827 1.00 89.50 306 GLU A N 1
ATOM 2476 C CA . GLU A 1 306 ? -2.405 -9.747 20.747 1.00 89.50 306 GLU A CA 1
ATOM 2477 C C . GLU A 1 306 ? -2.466 -9.253 22.195 1.00 89.50 306 GLU A C 1
ATOM 2479 O O . GLU A 1 306 ? -1.897 -8.219 22.547 1.00 89.50 306 GLU A O 1
ATOM 2484 N N . ASP A 1 307 ? -3.178 -10.008 23.022 1.00 88.19 307 ASP A N 1
ATOM 2485 C CA . ASP A 1 307 ? -3.120 -9.927 24.473 1.00 88.19 307 ASP A CA 1
ATOM 2486 C C . ASP A 1 307 ? -1.672 -10.049 24.959 1.00 88.19 307 ASP A C 1
ATOM 2488 O O . ASP A 1 307 ? -0.931 -10.934 24.529 1.00 88.19 307 ASP A O 1
ATOM 2492 N N . ASP A 1 308 ? -1.300 -9.197 25.909 1.00 84.44 308 ASP A N 1
ATOM 2493 C CA . ASP A 1 308 ? 0.016 -9.185 26.533 1.00 84.44 308 ASP A CA 1
ATOM 2494 C C . ASP A 1 308 ? -0.131 -9.356 28.055 1.00 84.44 308 ASP A C 1
ATOM 2496 O O . ASP A 1 308 ? -0.356 -8.386 28.790 1.00 84.44 308 ASP A O 1
ATOM 2500 N N . PRO A 1 309 ? -0.020 -10.602 28.553 1.00 82.81 309 PRO A N 1
ATOM 2501 C CA . PRO A 1 309 ? -0.091 -10.890 29.979 1.00 82.81 309 PRO A CA 1
ATOM 2502 C C . PRO A 1 309 ? 1.060 -10.288 30.792 1.00 82.81 309 PRO A C 1
ATOM 2504 O O . PRO A 1 309 ? 0.886 -10.078 31.990 1.00 82.81 309 PRO A O 1
ATOM 2507 N N . GLU A 1 310 ? 2.221 -10.022 30.182 1.00 78.00 310 GLU A N 1
ATOM 2508 C CA . GLU A 1 310 ? 3.392 -9.485 30.888 1.00 78.00 310 GLU A CA 1
ATOM 2509 C C . GLU A 1 310 ? 3.192 -8.010 31.235 1.00 78.00 310 GLU A C 1
ATOM 2511 O O . GLU A 1 310 ? 3.543 -7.572 32.331 1.00 78.00 310 GLU A O 1
ATOM 2516 N N . THR A 1 311 ? 2.579 -7.254 30.321 1.00 77.19 311 THR A N 1
ATOM 2517 C CA . THR A 1 311 ? 2.228 -5.843 30.548 1.00 77.19 311 THR A CA 1
ATOM 2518 C C . THR A 1 311 ? 0.816 -5.647 31.102 1.00 77.19 311 THR A C 1
ATOM 2520 O O . THR A 1 311 ? 0.423 -4.517 31.388 1.00 77.19 311 THR A O 1
ATOM 2523 N N . GLY A 1 312 ? 0.043 -6.728 31.252 1.00 81.06 312 GLY A N 1
ATOM 2524 C CA . GLY A 1 312 ? -1.329 -6.711 31.763 1.00 81.06 312 GLY A CA 1
ATOM 2525 C C . GLY A 1 312 ? -2.364 -6.144 30.786 1.00 81.06 312 GLY A C 1
ATOM 2526 O O . GLY A 1 312 ? -3.513 -5.938 31.181 1.00 81.06 312 GLY A O 1
ATOM 2527 N N . ASN A 1 313 ? -1.989 -5.881 29.530 1.00 84.12 313 ASN A N 1
ATOM 2528 C CA . ASN A 1 313 ? -2.885 -5.326 28.520 1.00 84.12 313 ASN A CA 1
ATOM 2529 C C . ASN A 1 313 ? -3.642 -6.439 27.799 1.00 84.12 313 ASN A C 1
ATOM 2531 O O . ASN A 1 313 ? -3.049 -7.243 27.084 1.00 84.12 313 ASN A O 1
ATOM 2535 N N . LEU A 1 314 ? -4.963 -6.456 27.960 1.00 89.75 314 LEU A N 1
ATOM 2536 C CA . LEU A 1 314 ? -5.829 -7.488 27.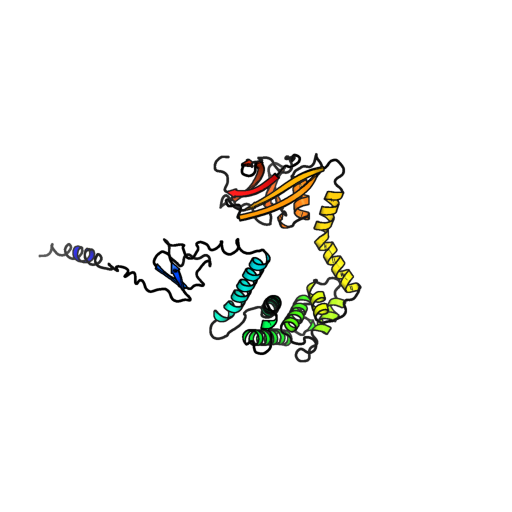395 1.00 89.75 314 LEU A CA 1
ATOM 2537 C C . LEU A 1 314 ? -7.022 -6.864 26.663 1.00 89.75 314 LEU A C 1
ATOM 2539 O O . LEU A 1 314 ? -7.395 -5.705 26.890 1.00 89.75 314 LEU A O 1
ATOM 2543 N N . TRP A 1 315 ? -7.636 -7.647 25.782 1.00 91.44 315 TRP A N 1
ATOM 2544 C CA . TRP A 1 315 ? -8.859 -7.287 25.078 1.00 91.44 315 TRP A CA 1
ATOM 2545 C C . TRP A 1 315 ? -10.108 -7.545 25.919 1.00 91.44 315 TRP A C 1
ATOM 2547 O O . TRP A 1 315 ? -10.494 -8.682 26.186 1.00 91.44 315 TRP A O 1
ATOM 2557 N N . TYR A 1 316 ? -10.824 -6.468 26.239 1.00 91.38 316 TYR A N 1
ATOM 2558 C CA . TYR A 1 316 ? -12.086 -6.538 26.972 1.00 91.38 316 TYR A CA 1
ATOM 2559 C C . TYR A 1 316 ? -13.250 -5.986 26.161 1.00 91.38 316 TYR A C 1
ATOM 2561 O O . TYR A 1 316 ? -13.124 -4.970 25.473 1.00 91.38 316 TYR A O 1
ATOM 2569 N N . LEU A 1 317 ? -14.404 -6.642 26.277 1.00 93.38 317 LEU A N 1
ATOM 2570 C CA . LEU A 1 317 ? -15.641 -6.209 25.642 1.00 93.38 317 LEU A CA 1
ATOM 2571 C C . LEU A 1 317 ? -16.437 -5.309 26.589 1.00 93.38 317 LEU A C 1
ATOM 2573 O O . LEU A 1 317 ? -16.758 -5.691 27.711 1.00 93.38 317 LEU A O 1
ATOM 2577 N N . TYR A 1 318 ? -16.805 -4.129 26.109 1.00 92.56 318 TYR A N 1
ATOM 2578 C CA . TYR A 1 318 ? -17.624 -3.158 26.816 1.00 92.56 318 TYR A CA 1
ATOM 2579 C C . TYR A 1 318 ? -18.868 -2.792 26.013 1.00 92.56 318 TYR A C 1
ATOM 2581 O O . TYR A 1 318 ? -18.867 -2.825 24.782 1.00 92.56 318 TYR A O 1
ATOM 2589 N N . LYS A 1 319 ? -19.903 -2.350 26.720 1.00 93.88 319 LYS A N 1
ATOM 2590 C CA . LYS A 1 319 ? -21.042 -1.621 26.167 1.00 93.88 319 LYS A CA 1
ATOM 2591 C C . LYS A 1 319 ? -20.976 -0.164 26.599 1.00 93.88 319 LYS A C 1
ATOM 2593 O O . LYS A 1 319 ? -20.783 0.130 27.777 1.00 93.88 319 LYS A O 1
ATOM 2598 N N . LEU A 1 320 ? -21.149 0.752 25.657 1.00 91.94 320 LEU A N 1
ATOM 2599 C CA . LEU A 1 320 ? -21.309 2.170 25.949 1.00 91.94 320 LEU A CA 1
ATOM 2600 C C . LEU A 1 320 ? -22.753 2.423 26.408 1.00 91.94 320 LEU A C 1
ATOM 2602 O O . LEU A 1 320 ? -23.688 2.085 25.682 1.00 91.94 320 LEU A O 1
ATOM 2606 N N . LYS A 1 321 ? -22.934 2.983 27.610 1.00 88.25 321 LYS A N 1
ATOM 2607 C CA . LYS A 1 321 ? -24.256 3.389 28.124 1.00 88.25 321 LYS A CA 1
ATOM 2608 C C . LYS A 1 321 ? -24.569 4.827 27.721 1.00 88.25 321 LYS A C 1
ATOM 2610 O O . LYS A 1 321 ? -25.599 5.073 27.109 1.00 88.25 321 LYS A O 1
ATOM 2615 N N . ASP A 1 322 ? -23.623 5.728 27.973 1.00 81.00 322 ASP A N 1
ATOM 2616 C CA . ASP A 1 322 ? -23.683 7.144 27.602 1.00 81.00 322 ASP A CA 1
ATOM 2617 C C . ASP A 1 322 ? -22.358 7.584 26.966 1.00 81.00 322 ASP A C 1
ATOM 2619 O O . ASP A 1 322 ? -21.393 6.825 26.912 1.00 81.00 322 ASP A O 1
ATOM 2623 N N . ALA A 1 323 ? -22.252 8.846 26.537 1.00 74.88 323 ALA A N 1
ATOM 2624 C CA . ALA A 1 323 ? -21.064 9.376 25.856 1.00 74.88 323 ALA A CA 1
ATOM 2625 C C . ALA A 1 323 ? -19.723 9.139 26.595 1.00 74.88 323 ALA A C 1
ATOM 2627 O O . ALA A 1 323 ? -18.662 9.145 25.963 1.00 74.88 323 ALA A O 1
ATOM 2628 N N . THR A 1 324 ? -19.750 8.927 27.915 1.00 75.81 324 THR A N 1
ATOM 2629 C CA . THR A 1 324 ? -18.559 8.745 28.758 1.00 75.81 324 THR A CA 1
ATOM 2630 C C . THR A 1 324 ? -18.540 7.448 29.571 1.00 75.81 324 THR A C 1
ATOM 2632 O O . THR A 1 324 ? -17.471 7.078 30.057 1.00 75.81 324 THR A O 1
ATOM 2635 N N . THR A 1 325 ? -19.665 6.738 29.706 1.00 86.19 325 THR A N 1
ATOM 2636 C CA . THR A 1 325 ? -19.818 5.597 30.624 1.00 86.19 325 THR A CA 1
ATOM 2637 C C . THR A 1 325 ? -19.782 4.264 29.872 1.00 86.19 325 THR A C 1
ATOM 2639 O O . THR A 1 325 ? -20.555 4.021 28.947 1.00 86.19 325 THR A O 1
ATOM 2642 N N . THR A 1 326 ? -18.875 3.372 30.277 1.00 89.25 326 THR A N 1
ATOM 2643 C CA . THR A 1 326 ? -18.727 2.024 29.701 1.00 89.25 326 THR A CA 1
ATOM 2644 C C . THR A 1 326 ? -18.984 0.952 30.751 1.00 89.25 326 THR A C 1
ATOM 2646 O O . THR A 1 326 ? -18.432 1.017 31.846 1.00 89.25 326 THR A O 1
ATOM 2649 N N . GLU A 1 327 ? -19.764 -0.062 30.398 1.00 91.62 327 GLU A N 1
ATOM 2650 C CA . GLU A 1 327 ? -20.037 -1.250 31.205 1.00 91.62 327 GLU A CA 1
ATOM 2651 C C . GLU A 1 327 ? -19.262 -2.445 30.652 1.00 91.62 327 GLU A C 1
ATOM 2653 O O . GLU A 1 327 ? -19.316 -2.703 29.451 1.00 91.62 327 GLU A O 1
ATOM 2658 N N . LEU A 1 328 ? -18.531 -3.161 31.510 1.00 90.81 328 LEU A N 1
ATOM 2659 C CA . LEU A 1 328 ? -17.814 -4.372 31.115 1.00 90.81 328 LEU A CA 1
ATOM 2660 C C . LEU A 1 328 ? -18.809 -5.510 30.869 1.00 90.81 328 LEU A C 1
ATOM 2662 O O . LEU A 1 328 ? -19.645 -5.808 31.720 1.00 90.81 328 LEU A O 1
ATOM 2666 N N . ILE A 1 329 ? -18.679 -6.181 29.730 1.00 91.75 329 ILE A N 1
ATOM 2667 C CA . ILE A 1 329 ? -19.428 -7.394 29.413 1.00 91.75 329 ILE A CA 1
ATOM 2668 C C . ILE A 1 329 ? -18.549 -8.593 29.762 1.00 91.75 329 ILE A C 1
ATOM 2670 O O . ILE A 1 329 ? -17.619 -8.927 29.033 1.00 91.75 329 ILE A O 1
ATOM 2674 N N . ASN A 1 330 ? -18.871 -9.271 30.864 1.00 87.06 330 ASN A N 1
ATOM 2675 C CA . ASN A 1 330 ? -18.156 -10.470 31.312 1.00 87.06 330 ASN A CA 1
ATOM 2676 C C . ASN A 1 330 ? -18.723 -11.765 30.691 1.00 87.06 330 ASN A C 1
ATOM 2678 O O . ASN A 1 330 ? -18.945 -12.763 31.372 1.00 87.06 330 ASN A O 1
ATOM 2682 N N . LEU A 1 331 ? -19.046 -11.722 29.398 1.00 88.19 331 LEU A N 1
ATOM 2683 C CA . LEU A 1 331 ? -19.590 -12.847 28.636 1.00 88.19 331 LEU A CA 1
ATOM 2684 C C . LEU A 1 331 ? -18.759 -13.052 27.373 1.00 88.19 331 LEU A C 1
ATOM 2686 O O . LEU A 1 331 ? -18.275 -12.089 26.778 1.00 88.19 331 LEU A O 1
ATOM 2690 N N . SER A 1 332 ? -18.643 -14.304 26.922 1.00 89.69 332 SER A N 1
ATOM 2691 C CA . SER A 1 332 ? -18.065 -14.583 25.607 1.00 89.69 332 SER A CA 1
ATOM 2692 C C . SER A 1 332 ? -18.937 -13.944 24.513 1.00 89.69 332 SER A C 1
ATOM 2694 O O . SER A 1 332 ? -20.170 -13.947 24.630 1.00 89.69 332 SER A O 1
ATOM 2696 N N . PRO A 1 333 ? -18.347 -13.451 23.407 1.00 92.19 333 PRO A N 1
ATOM 2697 C CA . PRO A 1 333 ? -19.106 -12.896 22.286 1.00 92.19 333 PRO A CA 1
ATOM 2698 C C . PRO A 1 333 ? -20.166 -13.842 21.709 1.00 92.19 333 PRO A C 1
ATOM 2700 O O . PRO A 1 333 ? -21.115 -13.378 21.076 1.00 92.19 333 PRO A O 1
ATOM 2703 N N . ILE A 1 334 ? -20.008 -15.160 21.889 1.00 93.06 334 ILE A N 1
ATOM 2704 C CA . ILE A 1 334 ? -20.983 -16.154 21.418 1.00 93.06 334 ILE A CA 1
ATOM 2705 C C . ILE A 1 334 ? -22.252 -16.186 22.281 1.00 93.06 334 ILE A C 1
ATOM 2707 O O . ILE A 1 334 ? -23.327 -16.518 21.787 1.00 93.06 334 ILE A O 1
ATOM 2711 N N . ASP A 1 335 ? -22.154 -15.791 23.549 1.00 91.94 335 ASP A N 1
ATOM 2712 C CA . ASP A 1 335 ? -23.284 -15.774 24.477 1.00 91.94 335 ASP A CA 1
ATOM 2713 C C . ASP A 1 335 ? -24.012 -14.426 24.452 1.00 91.94 335 ASP A C 1
ATOM 2715 O O . ASP A 1 335 ? -25.232 -14.366 24.643 1.00 91.94 335 ASP A O 1
ATOM 2719 N N . TYR A 1 336 ? -23.279 -13.349 24.160 1.00 93.25 336 TYR A N 1
ATOM 2720 C CA . TYR A 1 336 ? -23.801 -11.989 24.179 1.00 93.25 336 TYR A CA 1
ATOM 2721 C C . TYR A 1 336 ? -24.687 -11.669 22.965 1.00 93.25 336 TYR A C 1
ATOM 2723 O O . TYR A 1 336 ? -24.294 -11.858 21.809 1.00 93.25 336 TYR A O 1
ATOM 2731 N N . MET A 1 337 ? -25.883 -11.140 23.233 1.00 93.38 337 MET A N 1
ATOM 2732 C CA . MET A 1 337 ? -26.835 -10.679 22.221 1.00 93.38 337 MET A CA 1
ATOM 2733 C C . MET A 1 337 ? -27.016 -9.157 22.345 1.00 93.38 337 MET A C 1
ATOM 2735 O O . MET A 1 337 ? -27.580 -8.707 23.342 1.00 93.38 337 MET A O 1
ATOM 2739 N N . PRO A 1 338 ? -26.541 -8.365 21.368 1.00 92.75 338 PRO A N 1
ATOM 2740 C CA . PRO A 1 338 ? -26.690 -6.905 21.387 1.00 92.75 338 PRO A CA 1
ATOM 2741 C C . PRO A 1 338 ? -28.162 -6.459 21.374 1.00 92.75 338 PRO A C 1
ATOM 2743 O O . PRO A 1 338 ? -29.014 -7.171 20.866 1.00 92.75 338 PRO A O 1
ATOM 2746 N N . ALA A 1 339 ? -28.502 -5.273 21.864 1.00 91.38 339 ALA A N 1
ATOM 2747 C CA . ALA A 1 339 ? -29.806 -4.642 21.626 1.00 91.38 339 ALA A CA 1
ATOM 2748 C C . ALA A 1 339 ? -29.745 -3.651 20.445 1.00 91.38 339 ALA A C 1
ATOM 2750 O O . ALA A 1 339 ? -28.675 -3.364 19.906 1.00 91.38 339 ALA A O 1
ATOM 2751 N N . ASN A 1 340 ? -30.900 -3.153 19.995 1.00 90.81 340 ASN A N 1
ATOM 2752 C CA . ASN A 1 340 ? -30.942 -2.148 18.931 1.00 90.81 340 ASN A CA 1
ATOM 2753 C C . ASN A 1 340 ? -30.354 -0.816 19.415 1.00 90.81 340 ASN A C 1
ATOM 2755 O O . ASN A 1 340 ? -30.756 -0.308 20.458 1.00 90.81 340 ASN A O 1
ATOM 2759 N N . GLY A 1 341 ? -29.421 -0.259 18.645 1.00 90.06 341 GLY A N 1
ATOM 2760 C CA . GLY A 1 341 ? -28.673 0.948 18.991 1.00 90.06 341 GLY A CA 1
ATOM 2761 C C . GLY A 1 341 ? -27.471 0.706 19.907 1.00 90.06 341 GLY A C 1
ATOM 2762 O O . GLY A 1 341 ? -26.796 1.669 20.264 1.00 90.06 341 GLY A O 1
ATOM 2763 N N . ASP A 1 342 ? -27.174 -0.546 20.274 1.00 93.25 342 ASP A N 1
ATOM 2764 C CA . ASP A 1 342 ? -26.043 -0.838 21.152 1.00 93.25 342 ASP A CA 1
ATOM 2765 C C . ASP A 1 342 ? -24.718 -0.430 20.516 1.00 93.25 342 ASP A C 1
ATOM 2767 O O . ASP A 1 342 ? -24.435 -0.736 19.354 1.00 93.25 342 ASP A O 1
ATOM 2771 N N . HIS A 1 343 ? -23.875 0.208 21.326 1.00 94.44 343 HIS A N 1
ATOM 2772 C CA . HIS A 1 343 ? -22.503 0.517 20.965 1.00 94.44 343 HIS A CA 1
ATOM 2773 C C . HIS A 1 343 ? -21.544 -0.344 21.778 1.00 94.44 343 HIS A C 1
ATOM 2775 O O . HIS A 1 343 ? -21.297 -0.109 22.959 1.00 94.44 343 HIS A O 1
ATOM 2781 N N . LEU A 1 344 ? -21.011 -1.363 21.116 1.00 95.25 344 LEU A N 1
ATOM 2782 C CA . LEU A 1 344 ? -20.079 -2.325 21.677 1.00 95.25 344 LEU A CA 1
ATOM 2783 C C . LEU A 1 344 ? -18.651 -1.931 21.340 1.00 95.25 344 LEU A C 1
ATOM 2785 O O . LEU A 1 344 ? -18.349 -1.468 20.239 1.00 95.25 344 LEU A O 1
ATOM 2789 N N . ILE A 1 345 ? -17.763 -2.094 22.306 1.00 93.69 345 ILE A N 1
ATOM 2790 C CA . ILE A 1 345 ? -16.389 -1.627 22.225 1.00 93.69 345 ILE A CA 1
ATOM 2791 C C . ILE A 1 345 ? -15.486 -2.757 22.685 1.00 93.69 345 ILE A C 1
ATOM 2793 O O . ILE A 1 345 ? -15.548 -3.154 23.843 1.00 93.69 345 ILE A O 1
ATOM 2797 N N . TYR A 1 346 ? -14.609 -3.228 21.806 1.00 94.19 346 TYR A N 1
ATOM 2798 C CA . TYR A 1 346 ? -13.435 -3.961 22.260 1.00 94.19 346 TYR A CA 1
ATOM 2799 C C . TYR A 1 346 ? -12.344 -2.953 22.608 1.00 94.19 346 TYR A C 1
ATOM 2801 O O . TYR A 1 346 ? -11.958 -2.132 21.771 1.00 94.19 346 TYR A O 1
ATOM 2809 N N . TRP A 1 347 ? -11.884 -2.978 23.855 1.00 91.56 347 TRP A N 1
ATOM 2810 C CA . TRP A 1 347 ? -10.908 -2.033 24.382 1.00 91.56 347 TRP A CA 1
ATOM 2811 C C . TRP A 1 347 ? -9.669 -2.781 24.863 1.00 91.56 347 TRP A C 1
ATOM 2813 O O . TRP A 1 347 ? -9.754 -3.576 25.796 1.00 91.56 347 TRP A O 1
ATOM 2823 N N . PHE A 1 348 ? -8.532 -2.500 24.230 1.00 90.50 348 PHE A N 1
ATOM 2824 C CA . PHE A 1 348 ? -7.224 -2.983 24.653 1.00 90.50 348 PHE A CA 1
ATOM 2825 C C . PHE A 1 348 ? -6.645 -2.060 25.724 1.00 90.50 348 PHE A C 1
ATOM 2827 O O . PHE A 1 348 ? -6.341 -0.889 25.448 1.00 90.50 348 PHE A O 1
ATOM 2834 N N . ARG A 1 349 ? -6.553 -2.561 26.955 1.00 86.00 349 ARG A N 1
ATOM 2835 C CA . ARG A 1 349 ? -6.089 -1.803 28.123 1.00 86.00 349 ARG A CA 1
ATOM 2836 C C . ARG A 1 349 ? -5.650 -2.732 29.245 1.00 86.00 349 ARG A C 1
ATOM 2838 O O . ARG A 1 349 ? -6.034 -3.898 29.279 1.00 86.00 349 ARG A O 1
ATOM 2845 N N . GLU A 1 350 ? -4.927 -2.157 30.195 1.00 82.94 350 GLU A N 1
ATOM 2846 C CA . GLU A 1 350 ? -4.572 -2.818 31.442 1.00 82.94 350 GLU A CA 1
ATOM 2847 C C . GLU A 1 350 ? -5.825 -3.205 32.246 1.00 82.94 350 GLU A C 1
ATOM 2849 O O . GLU A 1 350 ? -6.846 -2.488 32.234 1.00 82.94 350 GLU A O 1
ATOM 2854 N N . VAL A 1 351 ? -5.733 -4.356 32.921 1.00 67.00 351 VAL A N 1
ATOM 2855 C CA . VAL A 1 351 ? -6.775 -4.920 33.789 1.00 67.00 351 VAL A CA 1
ATOM 2856 C C . VAL A 1 351 ? -7.341 -3.821 34.702 1.00 67.00 351 VAL A C 1
ATOM 2858 O O . VAL A 1 351 ? -6.587 -3.170 35.428 1.00 67.00 351 VAL A O 1
ATOM 2861 N N . PRO A 1 352 ? -8.664 -3.559 34.696 1.00 59.47 352 PRO A N 1
ATOM 2862 C CA . PRO A 1 352 ? -9.267 -2.698 35.704 1.00 59.47 352 PRO A CA 1
ATOM 2863 C C . PRO A 1 352 ? -8.970 -3.299 37.079 1.00 59.47 352 PRO A C 1
ATOM 2865 O O . PRO A 1 352 ? -9.290 -4.459 37.306 1.00 59.47 352 PRO A O 1
ATOM 2868 N N . SER A 1 353 ? -8.387 -2.526 37.993 1.00 50.53 353 SER A N 1
ATOM 2869 C CA . SER A 1 353 ? -7.895 -2.957 39.315 1.00 50.53 353 SER A CA 1
ATOM 2870 C C . SER A 1 353 ? -8.969 -3.458 40.308 1.00 50.53 353 SER A C 1
ATOM 2872 O O . SER A 1 353 ? -8.733 -3.495 41.510 1.00 50.53 353 SER A O 1
ATOM 2874 N N . TYR A 1 354 ? -10.139 -3.866 39.813 1.00 51.06 354 TYR A N 1
ATOM 2875 C CA . TYR A 1 354 ? -11.244 -4.473 40.548 1.00 51.06 354 TYR A CA 1
ATOM 2876 C C . TYR A 1 354 ? -11.955 -5.505 39.657 1.00 51.06 354 TYR A C 1
ATOM 2878 O O . TYR A 1 354 ? -13.011 -5.209 39.092 1.00 51.06 354 TYR A O 1
ATOM 2886 N N . ILE A 1 355 ? -11.370 -6.697 39.513 1.00 42.50 355 ILE A N 1
ATOM 2887 C CA . ILE A 1 355 ? -12.068 -7.938 39.127 1.00 42.50 355 ILE A CA 1
ATOM 2888 C C . ILE A 1 355 ? -11.548 -9.056 40.023 1.00 42.50 355 ILE A C 1
ATOM 2890 O O . ILE A 1 355 ? -10.306 -9.152 40.149 1.00 42.50 355 ILE A O 1
#